Protein AF-A0A452SIP2-F1 (afdb_monomer)

Nearest PDB structures (foldseek):
  4v3j-assembly1_A  TM=9.235E-01  e=2.684E-12  Ornithorhynchus anatinus
  3h2v-assembly1_A  TM=3.460E-01  e=9.120E+00  Homo sapiens
  3h2v-assembly2_B  TM=2.780E-01  e=6.079E+00  Homo sapiens
  3h2v-assembly3_C  TM=2.842E-01  e=7.833E+00  Homo sapiens
  7xgg-assembly2_D  TM=2.488E-01  e=7.833E+00  synthetic construct

Solvent-accessible surface area (backbone atoms only — not comparable to full-atom values): 14826 Å² total; per-residue (Å²): 134,84,90,85,89,82,90,80,89,85,78,85,75,83,77,76,78,73,76,79,65,79,75,73,72,74,72,90,61,39,78,62,54,88,78,22,37,70,48,71,84,68,42,54,72,56,97,83,16,35,47,41,44,61,46,30,49,52,49,38,47,12,52,44,42,29,50,53,59,57,47,33,77,61,37,60,92,75,39,97,49,67,93,66,42,82,64,52,61,50,44,47,51,52,30,51,35,53,79,68,48,44,22,13,36,76,84,69,84,52,32,42,30,24,86,84,50,39,59,49,33,43,19,88,74,10,48,59,34,53,46,46,42,40,66,46,52,48,56,49,36,24,35,28,62,67,45,61,64,75,52,65,50,81,34,45,38,41,52,71,58,101,61,73,43,90,81,55,63,41,35,40,68,48,31,45,71,76,37,45,71,40,38,47,33,34,33,52,27,52,53,45,49,72,38,90,83,56,48,71,68,56,49,53,52,32,45,47,56,17,52,52,44,35,47,55,54,37,51,70,76,41,47,68,45,45,53,53,50,51,54,51,38,62,75,66,69,74,58,89,81,91,67,65,87,87,65,62,70,68,77,74,60,79,76,129

Foldseek 3Di:
DDDDDDDDDDDDDPPPPPPPPPPPPPDPFFPCLVVAAQAQVVADADPQAREAACQFLSSLLNLLNLLLVLLFVLCVVADVGSVPPPSSVLRVVSSVCLVVLLQAQLPPCAAACDPNHHVRGGDPLRLSSLLSLLVRCLLSLLCQVLCSSVDHQPRYFYDADPPPRVLDQTGNVSCCVPPVPLSVLSNVLVVLSNDPPRHPVNNVVSVVVSSVSSNVSSCVSCVVSVVVVVVSCCVVPVDDPPDDPVPPVVVPDPDD

Radius of gyration: 24.91 Å; Cα contacts (8 Å, |Δi|>4): 311; chains: 1; bounding box: 78×70×81 Å

InterPro domains:
  IPR008499 Leg1 [PF05612] (32-229)
  IPR008499 Leg1 [PTHR18820] (1-226)

Organism: Ursus americanus (NCBI:txid9643)

pLDDT: mean 84.27, std 21.65, range [25.44, 98.81]

Mean predicted aligned error: 10.16 Å

Sequence (256 aa):
MALLPPWTCVLVACFSASLAGTSDVPDPYPPLWKMSAGQFSDYRVENGKYIIDPWVYNERMGMYKILVNKTASYFENIVANNDQNILWGLPLQHGWQYRTGRLADPLQRKGCGYESGDPLCISVDSWWADMNYFLSALPFLAAVDSGVMGISSDQVMLLPPPKDQTKFCLNVSSCLSSFPETMSKWNTFYQHLQDPSSSFEDLLKYLWAAHVSSLDYASRIFEDSFILFITTIENYHLVPLTSTPQKFFPLLTFSA

Structure (mmCIF, N/CA/C/O backbone):
data_AF-A0A452SIP2-F1
#
_entry.id   AF-A0A452SIP2-F1
#
loop_
_atom_site.group_PDB
_atom_site.id
_atom_site.type_symbol
_atom_site.label_atom_id
_atom_site.label_alt_id
_atom_site.label_comp_id
_atom_site.label_asym_id
_atom_site.label_entity_id
_atom_site.label_seq_id
_atom_site.pdbx_PDB_ins_code
_atom_site.Cartn_x
_atom_site.Cartn_y
_atom_site.Cartn_z
_atom_site.occupancy
_atom_site.B_iso_or_equiv
_atom_site.auth_seq_id
_atom_site.auth_comp_id
_atom_site.auth_asym_id
_atom_site.auth_atom_id
_atom_site.pdbx_PDB_model_num
ATOM 1 N N . MET A 1 1 ? -58.786 46.698 -59.117 1.00 34.31 1 MET A N 1
A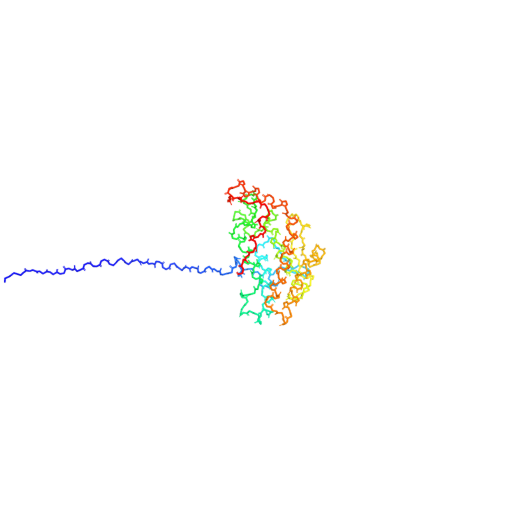TOM 2 C CA . MET A 1 1 ? -57.916 46.261 -60.231 1.00 34.31 1 MET A CA 1
ATOM 3 C C . MET A 1 1 ? -56.650 45.652 -59.648 1.00 34.31 1 MET A C 1
ATOM 5 O O . MET A 1 1 ? -56.114 46.270 -58.744 1.00 34.31 1 MET A O 1
ATOM 9 N N . ALA A 1 2 ? -56.229 44.503 -60.200 1.00 34.06 2 ALA A N 1
ATOM 10 C CA . ALA A 1 2 ? -54.906 43.846 -60.124 1.00 34.06 2 ALA A CA 1
ATOM 11 C C . ALA A 1 2 ? -54.411 43.365 -58.730 1.00 34.06 2 ALA A C 1
ATOM 13 O O . ALA A 1 2 ? -54.287 44.165 -57.815 1.00 34.06 2 ALA A O 1
ATOM 14 N N . LEU A 1 3 ? -54.315 42.043 -58.468 1.00 35.16 3 LEU A N 1
ATOM 15 C CA . LEU A 1 3 ? -53.225 41.082 -58.818 1.00 35.16 3 LEU A CA 1
ATOM 16 C C . LEU A 1 3 ? -51.924 41.413 -58.038 1.00 35.16 3 LEU A C 1
ATOM 18 O O . LEU A 1 3 ? -51.430 42.521 -58.178 1.00 35.16 3 LEU A O 1
ATOM 22 N N . LEU A 1 4 ? -51.341 40.569 -57.166 1.00 39.38 4 LEU A N 1
ATOM 23 C CA . LEU A 1 4 ? -50.693 39.254 -57.392 1.00 39.38 4 LEU A CA 1
ATOM 24 C C . LEU A 1 4 ? -50.338 38.531 -56.043 1.00 39.38 4 LEU A C 1
ATOM 26 O O . LEU A 1 4 ? -50.499 39.146 -54.991 1.00 39.38 4 LEU A O 1
ATOM 30 N N . PRO A 1 5 ? -49.877 37.250 -56.058 1.00 46.53 5 PRO A N 1
ATOM 31 C CA . PRO A 1 5 ? -49.961 36.260 -54.967 1.00 46.53 5 PRO A CA 1
ATOM 32 C C . PRO A 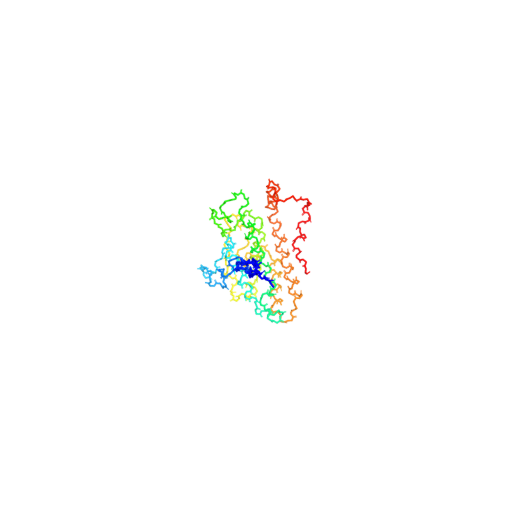1 5 ? -48.566 35.864 -54.368 1.00 46.53 5 PRO A C 1
ATOM 34 O O . PRO A 1 5 ? -47.774 36.768 -54.131 1.00 46.53 5 PRO A O 1
ATOM 37 N N . PRO A 1 6 ? -48.228 34.588 -54.056 1.00 48.69 6 PRO A N 1
ATOM 38 C CA . PRO A 1 6 ? -48.229 33.993 -52.709 1.00 48.69 6 PRO A CA 1
ATOM 39 C C . PRO A 1 6 ? -46.866 33.382 -52.270 1.00 48.69 6 PRO A C 1
ATOM 41 O O . PRO A 1 6 ? -46.047 33.063 -53.118 1.00 48.69 6 PRO A O 1
ATOM 44 N N . TRP A 1 7 ? -46.706 33.085 -50.965 1.00 42.06 7 TRP A N 1
ATOM 45 C CA . TRP A 1 7 ? -45.741 32.115 -50.372 1.00 42.06 7 TRP A CA 1
ATOM 46 C C . TRP A 1 7 ? -44.237 32.486 -50.544 1.00 42.06 7 TRP A C 1
ATOM 48 O O . TRP A 1 7 ? -43.825 33.010 -51.561 1.00 42.06 7 TRP A O 1
ATOM 58 N N . THR A 1 8 ? -43.292 32.347 -49.612 1.00 39.56 8 THR A N 1
ATOM 59 C CA . THR A 1 8 ? -43.005 31.420 -48.506 1.00 39.56 8 THR A CA 1
ATOM 60 C C . THR A 1 8 ? -42.031 32.114 -47.534 1.00 39.56 8 THR A C 1
ATOM 62 O O . THR A 1 8 ? -41.052 32.711 -47.983 1.00 39.56 8 THR A O 1
ATOM 65 N N . CYS A 1 9 ? -42.220 31.979 -46.218 1.00 43.94 9 CYS A N 1
ATOM 66 C CA . CYS A 1 9 ? -41.178 32.295 -45.234 1.00 43.94 9 CYS A CA 1
ATOM 67 C C . CYS A 1 9 ? -40.139 31.164 -45.210 1.00 43.94 9 CYS A C 1
ATOM 69 O O . CYS A 1 9 ? -40.478 30.030 -44.883 1.00 43.94 9 CYS A O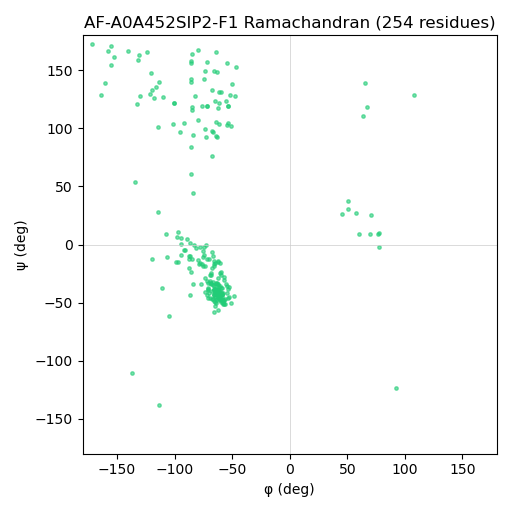 1
ATOM 71 N N . VAL A 1 10 ? -38.879 31.465 -45.524 1.00 42.75 10 VAL A N 1
ATOM 72 C CA . VAL A 1 10 ? -37.755 30.544 -45.305 1.00 42.75 10 VAL A CA 1
ATOM 73 C C . VAL A 1 10 ? -37.170 30.840 -43.923 1.00 42.75 10 VAL A C 1
ATOM 75 O O . VAL A 1 10 ? -36.475 31.836 -43.746 1.00 42.75 10 VAL A O 1
ATOM 78 N N . LEU A 1 11 ? -37.452 29.986 -42.936 1.00 46.75 11 LEU A N 1
ATOM 79 C CA . LEU A 1 11 ? -36.673 29.908 -41.698 1.00 46.75 11 LEU A CA 1
ATOM 80 C C . LEU A 1 11 ? -35.744 28.700 -41.815 1.00 46.75 11 LEU A C 1
ATOM 82 O O . LEU A 1 11 ? -36.176 27.555 -41.708 1.00 46.75 11 LEU A O 1
ATOM 86 N N . VAL A 1 12 ? -34.463 28.964 -42.069 1.00 45.00 12 VAL A N 1
ATOM 87 C CA . VAL A 1 12 ? -33.407 27.954 -41.979 1.00 45.00 12 VAL A CA 1
ATOM 88 C C . VAL A 1 12 ? -33.154 27.692 -40.496 1.00 45.00 12 VAL A C 1
ATOM 90 O O . VAL A 1 12 ? -32.476 28.465 -39.824 1.00 45.00 12 VAL A O 1
ATOM 93 N N . ALA A 1 13 ? -33.731 26.614 -39.973 1.00 40.91 13 ALA A N 1
ATOM 94 C CA . ALA A 1 13 ? -33.336 26.057 -38.689 1.00 40.91 13 ALA A CA 1
ATOM 95 C C . ALA A 1 13 ? -32.059 25.232 -38.899 1.00 40.91 13 ALA A C 1
ATOM 97 O O . ALA A 1 13 ? -32.098 24.145 -39.475 1.00 40.91 13 ALA A O 1
ATOM 98 N N . CYS A 1 14 ? -30.917 25.748 -38.442 1.00 42.22 14 CYS A N 1
ATOM 99 C CA . CYS A 1 14 ? -29.724 24.931 -38.253 1.00 42.22 14 CYS A CA 1
ATOM 100 C C . CYS A 1 14 ? -30.000 23.941 -37.116 1.00 42.22 14 CYS A C 1
ATOM 102 O O . CYS A 1 14 ? -29.869 24.277 -35.941 1.00 42.22 14 CYS A O 1
ATOM 104 N N . PHE A 1 15 ? -30.393 22.716 -37.461 1.00 39.88 15 PHE A N 1
ATOM 105 C CA . PHE A 1 15 ? -30.334 21.598 -36.531 1.00 39.88 15 PHE A CA 1
ATOM 106 C C . PHE A 1 15 ? -28.869 21.201 -36.361 1.00 39.88 15 PHE A C 1
ATOM 108 O O . PHE A 1 15 ? -28.331 20.397 -37.120 1.00 39.88 15 PHE A O 1
ATOM 115 N N . SER A 1 16 ? -28.213 21.773 -35.356 1.00 55.72 16 SER A N 1
ATOM 116 C CA . SER A 1 16 ? -27.010 21.169 -34.800 1.00 55.72 16 SER A CA 1
ATOM 117 C C . SER A 1 16 ? -27.444 19.879 -34.113 1.00 55.72 16 SER A C 1
ATOM 119 O O . SER A 1 16 ? -27.941 19.905 -32.989 1.00 55.72 16 SER A O 1
ATOM 121 N N . ALA A 1 17 ? -27.302 18.747 -34.799 1.00 46.06 17 ALA A N 1
ATOM 122 C CA . ALA A 1 17 ? -27.312 17.453 -34.141 1.00 46.06 17 ALA A CA 1
ATOM 123 C C . ALA A 1 17 ? -26.086 17.420 -33.222 1.00 46.06 17 ALA A C 1
ATOM 125 O O . ALA A 1 17 ? -24.975 17.122 -33.657 1.00 46.06 17 ALA A O 1
ATOM 126 N N . SER A 1 18 ? -26.266 17.793 -31.955 1.00 51.06 18 SER A N 1
ATOM 127 C CA . SER A 1 18 ? -25.310 17.437 -30.917 1.00 51.06 18 SER A CA 1
ATOM 128 C C . SER A 1 18 ? -25.296 15.919 -30.871 1.00 51.06 18 SER A C 1
ATOM 130 O O . SER A 1 18 ? -26.240 15.296 -30.383 1.00 51.06 18 SER A O 1
ATOM 132 N N . LEU A 1 19 ? -24.244 15.334 -31.445 1.00 46.75 19 LEU A N 1
ATOM 133 C CA . LEU A 1 19 ? -23.869 13.958 -31.192 1.00 46.75 19 LEU A CA 1
ATOM 134 C C . LEU A 1 19 ? -23.738 13.869 -29.671 1.00 46.75 19 LEU A C 1
ATOM 136 O O . LEU A 1 19 ? -22.790 14.404 -29.096 1.00 46.75 19 LEU A O 1
ATOM 140 N N . ALA A 1 20 ? -24.737 13.287 -29.013 1.00 47.97 20 ALA A N 1
ATOM 141 C CA . ALA A 1 20 ? -24.621 12.875 -27.630 1.00 47.97 20 ALA A CA 1
ATOM 142 C C . ALA A 1 20 ? -23.616 11.721 -27.622 1.00 47.97 20 ALA A C 1
ATOM 144 O O . ALA A 1 20 ? -23.983 10.551 -27.586 1.00 47.97 20 ALA A O 1
ATOM 145 N N . GLY A 1 21 ? -22.330 12.058 -27.749 1.00 46.47 21 GLY A N 1
ATOM 146 C CA . GLY A 1 21 ? -21.289 11.208 -27.218 1.00 46.47 21 GLY A CA 1
ATOM 147 C C . GLY A 1 21 ? -21.644 11.038 -25.756 1.00 46.47 21 GLY A C 1
ATOM 148 O O . GLY A 1 21 ? -21.860 12.030 -25.056 1.00 46.47 21 GLY A O 1
ATOM 149 N N . THR A 1 22 ? -21.803 9.794 -25.324 1.00 42.81 22 THR A N 1
ATOM 150 C CA . THR A 1 22 ? -21.785 9.464 -23.910 1.00 42.81 22 THR A CA 1
ATOM 151 C C . THR A 1 22 ? -20.511 10.091 -23.368 1.00 42.81 22 THR A C 1
ATOM 153 O O . THR A 1 22 ? -19.408 9.632 -23.649 1.00 42.81 22 THR A O 1
ATOM 156 N N . SER A 1 23 ? -20.639 11.232 -22.697 1.00 46.59 23 SER A N 1
ATOM 157 C CA . SER A 1 23 ? -19.579 11.742 -21.853 1.00 46.59 23 SER A CA 1
ATOM 158 C C . SER A 1 23 ? -19.436 10.682 -20.777 1.00 46.59 23 SER A C 1
ATOM 160 O O . SER A 1 23 ? -20.229 10.667 -19.835 1.00 46.59 23 SER A O 1
ATOM 162 N N . ASP A 1 24 ? -18.536 9.725 -21.009 1.00 58.31 24 ASP A N 1
ATOM 163 C CA . ASP A 1 24 ? -18.182 8.700 -20.045 1.00 58.31 24 ASP A CA 1
ATOM 164 C C . ASP A 1 24 ? -17.787 9.457 -18.787 1.00 58.31 24 ASP A C 1
ATOM 166 O O . ASP A 1 24 ? -16.754 10.128 -18.742 1.00 58.31 24 ASP A O 1
ATOM 170 N N . VAL A 1 25 ? -18.678 9.444 -17.796 1.00 55.97 25 VAL A N 1
ATOM 171 C CA . VAL A 1 25 ? -18.361 9.956 -16.472 1.00 55.97 25 VAL A CA 1
ATOM 172 C C . VAL A 1 25 ? -17.096 9.205 -16.065 1.00 55.97 25 VAL A C 1
ATOM 174 O O . VAL A 1 25 ? -17.132 7.969 -16.066 1.00 55.97 25 VAL A O 1
ATOM 177 N N . PRO A 1 26 ? -15.975 9.903 -15.806 1.00 67.44 26 PRO A N 1
ATOM 178 C CA . PRO A 1 26 ? -14.728 9.239 -15.471 1.00 67.44 26 PRO A CA 1
ATOM 179 C C . PRO A 1 26 ? -14.987 8.263 -14.328 1.00 67.44 26 PRO A C 1
ATOM 181 O O . PRO A 1 26 ? -15.595 8.652 -13.330 1.00 67.44 26 PRO A O 1
ATOM 184 N N . ASP A 1 27 ? -14.572 7.003 -14.493 1.00 78.25 27 ASP A N 1
ATOM 185 C CA . ASP A 1 27 ? -14.687 6.009 -13.427 1.00 78.25 27 ASP A CA 1
ATOM 186 C C . ASP A 1 27 ? -14.007 6.602 -12.174 1.00 78.25 27 ASP A C 1
ATOM 188 O O . ASP A 1 27 ? -12.825 6.962 -12.254 1.00 78.25 27 ASP A O 1
ATOM 192 N N . PRO A 1 28 ? -14.731 6.792 -11.050 1.00 85.00 28 PRO A N 1
ATOM 193 C CA . PRO A 1 28 ? -14.168 7.431 -9.862 1.00 85.00 28 PRO A CA 1
ATOM 194 C C . PRO A 1 28 ? -13.053 6.586 -9.237 1.00 85.00 28 PRO A C 1
ATOM 196 O O . PRO A 1 28 ? -12.285 7.083 -8.410 1.00 85.00 28 PRO A O 1
ATOM 199 N N . TYR A 1 29 ? -12.942 5.317 -9.634 1.00 93.62 29 TYR A N 1
ATOM 200 C CA . TYR A 1 29 ? -11.950 4.401 -9.115 1.00 93.62 29 TYR A CA 1
ATOM 201 C C . TYR A 1 29 ? -10.604 4.489 -9.856 1.00 93.62 29 TYR A C 1
ATOM 203 O O . TYR A 1 29 ? -10.515 4.893 -11.022 1.00 93.62 29 TYR A O 1
ATOM 211 N N . PRO A 1 30 ? -9.509 4.084 -9.191 1.00 95.44 30 PRO A N 1
ATOM 212 C CA . PRO A 1 30 ? -8.218 3.923 -9.841 1.00 95.44 30 PRO A CA 1
ATOM 213 C C . PRO A 1 30 ? -8.278 2.986 -11.063 1.00 95.44 30 PRO A C 1
ATOM 215 O O . PRO A 1 30 ? -9.133 2.096 -11.127 1.00 95.44 30 PRO A O 1
ATOM 218 N N . PRO A 1 31 ? -7.340 3.124 -12.018 1.00 95.75 31 PRO A N 1
ATOM 219 C CA . PRO A 1 31 ? -7.223 2.204 -13.144 1.00 95.75 31 PRO A CA 1
ATOM 220 C C . PRO A 1 31 ? -7.204 0.744 -12.686 1.00 95.75 31 PRO A C 1
ATOM 222 O O . PRO A 1 31 ? -6.565 0.395 -11.698 1.00 95.75 31 PRO A O 1
ATOM 225 N N . LEU A 1 32 ? -7.918 -0.110 -13.419 1.00 96.00 32 LEU A N 1
ATOM 226 C CA . LEU A 1 32 ? -8.009 -1.554 -13.173 1.00 96.00 32 LEU A CA 1
ATOM 227 C C . LEU A 1 32 ? -8.579 -1.958 -11.797 1.00 96.00 32 LEU A C 1
ATOM 229 O O . LEU A 1 32 ? -8.618 -3.151 -11.506 1.00 96.00 32 LEU A O 1
ATOM 233 N N . TRP A 1 33 ? -9.116 -1.030 -10.993 1.00 96.88 33 TRP A N 1
ATOM 234 C CA . TRP A 1 33 ? -9.667 -1.314 -9.658 1.00 96.88 33 TRP A CA 1
ATOM 235 C C . TRP A 1 33 ? -10.635 -2.503 -9.629 1.00 96.88 33 TRP A C 1
ATOM 237 O O . TRP A 1 33 ? -10.557 -3.374 -8.761 1.00 96.88 33 TRP A O 1
ATOM 247 N N . LYS A 1 34 ? -11.549 -2.574 -10.603 1.00 94.88 34 LYS A N 1
ATOM 248 C CA . LYS A 1 34 ? -12.532 -3.664 -10.715 1.00 94.88 34 LYS A CA 1
ATOM 249 C C . LYS A 1 34 ? -11.875 -5.025 -10.972 1.00 94.88 34 LYS A C 1
ATOM 251 O O . LYS A 1 34 ? -12.371 -6.017 -10.453 1.00 94.88 34 LYS A O 1
ATOM 256 N N . MET A 1 35 ? -10.767 -5.054 -11.713 1.00 94.81 35 MET A N 1
ATOM 257 C CA . MET A 1 35 ? -10.036 -6.272 -12.086 1.00 94.81 35 MET A CA 1
ATOM 258 C C . MET A 1 35 ? -8.988 -6.699 -11.051 1.00 94.81 35 MET A C 1
ATOM 260 O O . MET A 1 35 ? -8.593 -7.859 -11.038 1.00 94.81 35 MET A O 1
ATOM 264 N N . SER A 1 36 ? -8.537 -5.790 -10.184 1.00 97.31 36 SER A N 1
ATOM 265 C CA . SER A 1 36 ? -7.631 -6.117 -9.080 1.00 97.31 36 SER A CA 1
ATOM 266 C C . SER A 1 36 ? -8.285 -7.027 -8.039 1.00 97.31 36 SER A C 1
ATOM 268 O O . SER A 1 36 ? -9.492 -6.921 -7.784 1.00 97.31 36 SER A O 1
ATOM 270 N N . ALA A 1 37 ? -7.460 -7.865 -7.400 1.00 97.50 37 ALA A N 1
ATOM 271 C CA . ALA A 1 37 ? -7.854 -8.768 -6.319 1.00 97.50 37 ALA A CA 1
ATOM 272 C C . ALA A 1 37 ? -8.698 -8.041 -5.259 1.00 97.50 37 ALA A C 1
ATOM 274 O O . ALA A 1 37 ? -8.325 -6.974 -4.770 1.00 97.50 37 ALA A O 1
ATOM 275 N N . GLY A 1 38 ? -9.865 -8.597 -4.937 1.00 96.56 38 GLY A N 1
ATOM 276 C CA . GLY A 1 38 ? -10.786 -8.062 -3.931 1.00 96.56 38 GLY A CA 1
ATOM 277 C C . GLY A 1 38 ? -10.678 -8.758 -2.576 1.00 96.56 38 GLY A C 1
ATOM 278 O O . GLY A 1 38 ? -11.182 -8.234 -1.582 1.00 96.56 38 GLY A O 1
ATOM 279 N 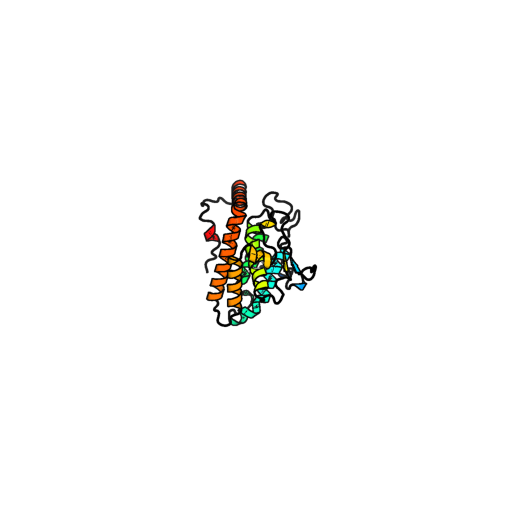N . GLN A 1 39 ? -10.024 -9.919 -2.535 1.00 97.00 39 GLN A N 1
ATOM 280 C CA . GLN A 1 39 ? -9.860 -10.782 -1.365 1.00 97.00 39 GLN A CA 1
ATOM 281 C C . GLN A 1 39 ? -8.566 -11.605 -1.481 1.00 97.00 39 GLN A C 1
ATOM 283 O O . GLN A 1 39 ? -8.021 -11.778 -2.567 1.00 97.00 39 GLN A O 1
ATOM 288 N N . PHE A 1 40 ? -8.076 -12.146 -0.362 1.00 97.50 40 PHE A N 1
ATOM 289 C CA . PHE A 1 40 ? -6.808 -12.887 -0.329 1.00 97.50 40 PHE A CA 1
ATOM 290 C C . PHE A 1 40 ? -6.785 -14.118 -1.241 1.00 97.50 40 PHE A C 1
ATOM 292 O O . PHE A 1 40 ? -5.768 -14.385 -1.871 1.00 97.50 40 PHE A O 1
ATOM 299 N N . SER A 1 41 ? -7.905 -14.837 -1.354 1.00 96.31 41 SER A N 1
ATOM 300 C CA . SER A 1 41 ? -8.031 -16.028 -2.202 1.00 96.31 41 SER A CA 1
ATOM 301 C C . SER A 1 41 ? -7.934 -15.748 -3.702 1.00 96.31 41 SER A C 1
ATOM 303 O O . SER A 1 41 ? -7.843 -16.697 -4.475 1.00 96.31 41 SER A O 1
ATOM 305 N N . ASP A 1 42 ? -7.955 -14.478 -4.115 1.00 97.56 42 ASP A N 1
ATOM 306 C CA . ASP A 1 42 ? -7.718 -14.100 -5.509 1.00 97.56 42 ASP A CA 1
ATOM 307 C C . ASP A 1 42 ? -6.215 -14.118 -5.854 1.00 97.56 42 ASP A C 1
ATOM 309 O O . ASP A 1 42 ? -5.858 -14.144 -7.031 1.00 97.56 42 ASP A O 1
ATOM 313 N N . TYR A 1 43 ? -5.327 -14.120 -4.850 1.00 98.19 43 TYR A N 1
ATOM 314 C CA . TYR A 1 43 ? -3.890 -14.306 -5.046 1.00 98.19 43 TYR A CA 1
ATOM 315 C C . TYR A 1 43 ? -3.509 -15.780 -5.091 1.00 98.19 43 TYR A C 1
ATOM 317 O O . TYR A 1 43 ? -4.174 -16.653 -4.527 1.00 98.19 43 TYR A O 1
ATOM 325 N N . ARG A 1 44 ? -2.357 -16.054 -5.707 1.00 97.69 44 ARG A N 1
ATOM 326 C CA . ARG A 1 44 ? -1.748 -17.383 -5.652 1.00 97.69 44 ARG A CA 1
ATOM 327 C C . ARG A 1 44 ? -1.365 -17.743 -4.214 1.00 97.69 44 ARG A C 1
ATOM 329 O O . ARG A 1 44 ? -0.973 -16.887 -3.417 1.00 97.69 44 ARG A O 1
ATOM 336 N N . VAL A 1 45 ? -1.423 -19.037 -3.915 1.00 97.69 45 VAL A N 1
ATOM 337 C CA . VAL A 1 45 ? -1.045 -19.587 -2.613 1.00 97.69 45 VAL A CA 1
ATOM 338 C C . VAL A 1 45 ? 0.125 -20.545 -2.784 1.00 97.69 45 VAL A C 1
ATOM 340 O O . VAL A 1 45 ? 0.035 -21.505 -3.546 1.00 97.69 45 VAL A O 1
ATOM 343 N N . GLU A 1 46 ? 1.204 -20.318 -2.040 1.00 97.44 46 GLU A N 1
ATOM 344 C CA . GLU A 1 46 ? 2.380 -21.191 -2.003 1.00 97.44 46 GLU A CA 1
ATOM 345 C C . GLU A 1 46 ? 2.729 -21.499 -0.543 1.00 97.44 46 GLU A C 1
ATOM 347 O O . GLU A 1 46 ? 2.835 -20.596 0.286 1.00 97.44 46 GLU A O 1
ATOM 352 N N . ASN A 1 47 ? 2.880 -22.784 -0.199 1.00 95.12 47 ASN A N 1
ATOM 353 C CA . ASN A 1 47 ? 3.185 -23.237 1.168 1.00 95.12 47 ASN A CA 1
ATOM 354 C C . ASN A 1 47 ? 2.249 -22.645 2.247 1.00 95.12 47 ASN A C 1
ATOM 356 O O . ASN A 1 47 ? 2.687 -22.309 3.345 1.00 95.12 47 ASN A O 1
ATOM 360 N N . GLY A 1 48 ? 0.961 -22.489 1.920 1.00 95.12 48 GLY A N 1
ATOM 361 C CA . GLY A 1 48 ? -0.047 -21.931 2.829 1.00 95.12 48 GLY A CA 1
ATOM 362 C C . GLY A 1 48 ? -0.010 -20.406 2.990 1.00 95.12 48 GLY A C 1
ATOM 363 O O . GLY A 1 48 ? -0.712 -19.884 3.855 1.00 95.12 48 GLY A O 1
ATOM 364 N N . LYS A 1 49 ? 0.777 -19.694 2.173 1.00 97.94 49 LYS A N 1
ATOM 365 C CA . LYS A 1 49 ? 0.882 -18.230 2.178 1.00 97.94 49 LYS A CA 1
ATOM 366 C C . LYS A 1 49 ? 0.326 -17.634 0.894 1.00 97.94 49 LYS A C 1
ATOM 368 O O . LYS A 1 49 ? 0.595 -18.154 -0.186 1.00 97.94 49 LYS A O 1
ATOM 373 N N . TYR A 1 50 ? -0.387 -16.522 1.009 1.00 98.44 50 TYR A N 1
ATOM 374 C CA . TYR A 1 50 ? -0.755 -15.675 -0.119 1.00 98.44 50 TYR A CA 1
ATOM 375 C C . TYR A 1 50 ? 0.495 -14.949 -0.614 1.00 98.44 50 TYR A C 1
ATOM 377 O O . TYR A 1 50 ? 1.128 -14.206 0.145 1.00 98.44 50 TYR A O 1
ATOM 385 N N . ILE A 1 51 ? 0.861 -15.194 -1.871 1.00 98.56 51 ILE A N 1
ATOM 386 C CA . ILE A 1 51 ? 2.022 -14.568 -2.500 1.00 98.56 51 ILE A CA 1
ATOM 387 C C . ILE A 1 51 ? 1.535 -13.421 -3.370 1.00 98.56 51 ILE A C 1
ATOM 389 O O . ILE A 1 51 ? 0.745 -13.635 -4.289 1.00 98.56 51 ILE A O 1
ATOM 393 N N . ILE A 1 52 ? 2.031 -12.223 -3.084 1.00 98.62 52 ILE A N 1
ATOM 394 C CA . ILE A 1 52 ? 1.662 -10.995 -3.788 1.00 98.62 52 ILE A CA 1
ATOM 395 C C . ILE A 1 52 ? 2.934 -10.404 -4.382 1.00 98.62 52 ILE A C 1
ATOM 397 O O . ILE A 1 52 ? 3.927 -10.246 -3.673 1.00 98.62 52 ILE A O 1
ATOM 401 N N . ASP A 1 53 ? 2.927 -10.069 -5.662 1.00 98.44 53 ASP A N 1
ATOM 402 C CA . ASP A 1 53 ? 3.998 -9.324 -6.305 1.00 98.44 53 ASP A CA 1
ATOM 403 C C . ASP A 1 53 ? 3.660 -7.826 -6.338 1.00 98.44 53 ASP A C 1
ATOM 405 O O . ASP A 1 53 ? 2.954 -7.355 -7.233 1.00 98.44 53 ASP A O 1
ATOM 409 N N . PRO A 1 54 ? 4.159 -7.025 -5.378 1.00 98.31 54 PRO A N 1
ATOM 410 C CA . PRO A 1 54 ? 3.896 -5.595 -5.375 1.00 98.31 54 PRO A CA 1
ATOM 411 C C . PRO A 1 54 ? 4.581 -4.882 -6.547 1.00 98.31 54 PRO A C 1
ATOM 413 O O . PRO A 1 54 ? 4.357 -3.690 -6.720 1.00 98.31 54 PRO A O 1
ATOM 416 N N . TRP A 1 55 ? 5.421 -5.534 -7.347 1.00 98.12 55 TRP A N 1
ATOM 417 C CA . TRP A 1 55 ? 6.019 -4.944 -8.549 1.00 98.12 55 TRP A CA 1
ATOM 418 C C . TRP A 1 55 ? 5.159 -5.155 -9.796 1.00 98.12 55 TRP A C 1
ATOM 420 O O . TRP A 1 55 ? 5.530 -4.710 -10.879 1.00 98.12 55 TRP A O 1
ATOM 430 N N . VAL A 1 56 ? 3.967 -5.731 -9.629 1.00 98.12 56 VAL A N 1
ATOM 431 C CA . VAL A 1 56 ? 2.907 -5.755 -10.634 1.00 98.12 56 VAL A CA 1
ATOM 432 C C . VAL A 1 56 ? 1.766 -4.845 -10.176 1.00 98.12 56 VAL A C 1
ATOM 434 O O . VAL A 1 56 ? 1.244 -4.960 -9.065 1.00 98.12 56 VAL A O 1
ATOM 437 N N . TYR A 1 57 ? 1.364 -3.909 -11.036 1.00 98.44 57 TYR A N 1
ATOM 438 C CA . TYR A 1 57 ? 0.404 -2.855 -10.706 1.00 98.44 57 TYR A CA 1
ATOM 439 C C . TYR A 1 57 ? -0.937 -3.376 -10.183 1.00 98.44 57 TYR A C 1
ATOM 441 O O . TYR A 1 57 ? -1.442 -2.887 -9.173 1.00 98.44 57 TYR A O 1
ATOM 449 N N . ASN A 1 58 ? -1.526 -4.373 -10.843 1.00 96.94 58 ASN A N 1
ATOM 450 C CA . ASN A 1 58 ? -2.834 -4.895 -10.445 1.00 96.94 58 ASN A CA 1
ATOM 451 C C . ASN A 1 58 ? -2.785 -5.640 -9.099 1.00 96.94 58 ASN A C 1
ATOM 453 O O . ASN A 1 58 ? -3.758 -5.556 -8.347 1.00 96.94 58 ASN A O 1
ATOM 457 N N . GLU A 1 59 ? -1.676 -6.319 -8.793 1.00 98.56 59 GLU A N 1
ATOM 458 C CA . GLU A 1 59 ? -1.438 -7.003 -7.522 1.00 98.56 59 GLU A CA 1
ATOM 459 C C . GLU A 1 59 ? -1.209 -5.993 -6.393 1.00 98.56 59 GLU A C 1
ATOM 461 O O . GLU A 1 59 ? -1.882 -6.068 -5.364 1.00 98.56 59 GLU A O 1
ATOM 466 N N . ARG A 1 60 ? -0.380 -4.958 -6.604 1.00 98.56 60 ARG A N 1
ATOM 467 C CA . ARG A 1 60 ? -0.242 -3.860 -5.627 1.00 98.56 60 ARG A CA 1
ATOM 468 C C . ARG A 1 60 ? -1.575 -3.139 -5.399 1.00 98.56 60 ARG A C 1
ATOM 470 O O . ARG A 1 60 ? -1.953 -2.877 -4.260 1.00 98.56 60 ARG A O 1
ATOM 477 N N . MET A 1 61 ? -2.336 -2.871 -6.460 1.00 98.62 61 MET A N 1
ATOM 478 C CA . MET A 1 61 ? -3.675 -2.285 -6.352 1.00 98.62 61 MET A CA 1
ATOM 479 C C . MET A 1 61 ? -4.644 -3.181 -5.565 1.00 98.62 61 MET A C 1
ATOM 481 O O . MET A 1 61 ? -5.451 -2.684 -4.777 1.00 98.62 61 MET A O 1
ATOM 485 N N . GLY A 1 62 ? -4.542 -4.502 -5.722 1.00 98.62 62 GLY A N 1
ATOM 486 C CA . GLY A 1 62 ? -5.330 -5.463 -4.955 1.00 98.62 62 GLY A CA 1
ATOM 487 C C . GLY A 1 62 ? -5.050 -5.400 -3.451 1.00 98.62 62 GLY A C 1
ATOM 488 O O . GLY A 1 62 ? -5.977 -5.536 -2.653 1.00 98.62 62 GLY A O 1
ATOM 489 N N . MET A 1 63 ? -3.806 -5.123 -3.035 1.00 98.75 63 MET A N 1
ATOM 490 C CA . MET A 1 63 ? -3.472 -4.915 -1.617 1.00 98.75 63 MET A CA 1
ATOM 491 C C . MET A 1 63 ? -4.296 -3.765 -1.028 1.00 98.75 63 MET A C 1
ATOM 493 O O . MET A 1 63 ? -4.927 -3.920 0.018 1.00 98.75 63 MET A O 1
ATOM 497 N N . TYR A 1 64 ? -4.349 -2.630 -1.731 1.00 98.69 64 TYR A N 1
ATOM 498 C CA . TYR A 1 64 ? -5.148 -1.480 -1.313 1.00 98.69 64 TYR A CA 1
ATOM 499 C C . TYR A 1 64 ? -6.645 -1.776 -1.307 1.00 98.69 64 TYR A C 1
ATOM 501 O O . TYR A 1 64 ? -7.345 -1.377 -0.379 1.00 98.69 64 TYR A O 1
ATOM 509 N N . LYS A 1 65 ? -7.139 -2.499 -2.316 1.00 98.56 65 LYS A N 1
ATOM 510 C CA . LYS A 1 65 ? -8.550 -2.881 -2.409 1.00 98.56 65 LYS A CA 1
ATOM 511 C C . LYS A 1 65 ? -8.991 -3.760 -1.254 1.00 98.56 65 LYS A C 1
ATOM 513 O O . LYS A 1 65 ? -10.013 -3.484 -0.629 1.00 98.56 65 LYS A O 1
ATOM 518 N N . ILE A 1 66 ? -8.196 -4.771 -0.922 1.00 98.56 66 ILE A N 1
ATOM 519 C CA . ILE A 1 66 ? -8.445 -5.623 0.241 1.00 98.56 66 ILE A CA 1
ATOM 520 C C . ILE A 1 66 ? -8.400 -4.795 1.522 1.00 98.56 66 ILE A C 1
ATOM 522 O O . ILE A 1 66 ? -9.303 -4.928 2.340 1.00 98.56 66 ILE A O 1
ATOM 526 N N . LEU A 1 67 ? -7.409 -3.912 1.680 1.00 98.50 67 LEU A N 1
ATOM 527 C CA . LEU A 1 67 ? -7.287 -3.046 2.854 1.00 98.50 67 LEU A CA 1
ATOM 528 C C . LEU A 1 67 ? -8.522 -2.156 3.052 1.00 98.50 67 LEU A C 1
ATOM 530 O O . LEU A 1 67 ? -9.115 -2.162 4.130 1.00 98.50 67 LEU A O 1
ATOM 534 N N . VAL A 1 68 ? -8.947 -1.436 2.015 1.00 98.25 68 VAL A N 1
ATOM 535 C CA . VAL A 1 68 ? -10.134 -0.565 2.052 1.00 98.25 68 VAL A CA 1
ATOM 536 C C . VAL A 1 68 ? -11.410 -1.368 2.325 1.00 98.25 68 VAL A C 1
ATOM 538 O O . VAL A 1 68 ? -12.263 -0.932 3.093 1.00 98.25 68 VAL A O 1
ATOM 541 N N . ASN A 1 69 ? -11.546 -2.564 1.749 1.00 97.25 69 ASN A N 1
ATOM 542 C CA . ASN A 1 69 ? -12.724 -3.406 1.969 1.00 97.25 69 ASN A CA 1
ATOM 543 C C . ASN A 1 69 ? -12.755 -4.016 3.376 1.00 97.25 69 ASN A C 1
ATOM 545 O O . ASN A 1 69 ? -13.799 -4.026 4.021 1.00 97.25 69 ASN A O 1
ATOM 549 N N . LYS A 1 70 ? -11.618 -4.517 3.872 1.00 97.50 70 LYS A N 1
ATOM 550 C CA . LYS A 1 70 ? -11.502 -5.138 5.202 1.00 97.50 70 LYS A CA 1
ATOM 551 C C . LYS A 1 70 ? -11.650 -4.135 6.336 1.00 97.50 70 LYS A C 1
ATOM 553 O O . LYS A 1 70 ? -12.073 -4.510 7.422 1.00 97.50 70 LYS A O 1
ATOM 558 N N . THR A 1 71 ? -11.327 -2.871 6.079 1.00 97.06 71 THR A N 1
ATOM 559 C CA . THR A 1 71 ? -11.487 -1.798 7.063 1.00 97.06 71 THR A CA 1
ATOM 560 C C . THR A 1 71 ? -12.876 -1.157 7.048 1.00 97.06 71 THR A C 1
ATOM 562 O O . THR A 1 71 ? -13.213 -0.459 7.997 1.00 97.06 71 THR A O 1
ATOM 565 N N . ALA A 1 72 ? -13.702 -1.418 6.028 1.00 96.56 72 ALA A N 1
ATOM 566 C CA . ALA A 1 72 ? -14.986 -0.745 5.815 1.00 96.56 72 ALA A CA 1
ATOM 567 C C . ALA A 1 72 ? -15.918 -0.787 7.035 1.00 96.56 72 ALA A C 1
ATOM 569 O O . ALA A 1 72 ? -16.450 0.248 7.432 1.00 96.56 72 ALA A O 1
ATOM 570 N N . SER A 1 73 ? -16.060 -1.954 7.673 1.00 95.00 73 SER A N 1
ATOM 571 C CA . SER A 1 73 ? -16.953 -2.135 8.826 1.00 95.00 73 SER A CA 1
ATOM 572 C C . SER A 1 73 ? -16.563 -1.283 10.034 1.00 95.00 73 SER A C 1
ATOM 574 O O . SER A 1 73 ? -17.415 -0.895 10.824 1.00 95.00 73 SER A O 1
ATOM 576 N N . TYR A 1 74 ? -15.276 -0.962 10.183 1.00 94.50 74 TYR A N 1
ATOM 577 C CA . TYR A 1 74 ? -14.792 -0.115 11.275 1.00 94.50 74 TYR A CA 1
ATOM 578 C C . TYR A 1 74 ? -15.115 1.368 11.055 1.00 94.50 74 TYR A C 1
ATOM 580 O O . TYR A 1 74 ? -15.133 2.148 12.002 1.00 94.50 74 TYR A O 1
ATOM 588 N N . PHE A 1 75 ? -15.418 1.759 9.815 1.00 93.38 75 PHE A N 1
ATOM 589 C CA . PHE A 1 75 ? -15.785 3.125 9.455 1.00 93.38 75 PHE A CA 1
ATOM 590 C C . PHE A 1 75 ? -17.302 3.371 9.433 1.00 93.38 75 PHE A C 1
ATOM 592 O O . PHE A 1 75 ? -17.707 4.527 9.352 1.00 93.38 75 PHE A O 1
ATOM 599 N N . GLU A 1 76 ? -18.151 2.341 9.549 1.00 92.19 76 GLU A N 1
ATOM 600 C CA . GLU A 1 76 ? -19.619 2.456 9.402 1.00 92.19 76 GLU A CA 1
ATOM 601 C C . GLU A 1 76 ? -20.274 3.468 10.357 1.00 92.19 76 GLU A C 1
ATOM 603 O O . GLU A 1 76 ? -21.268 4.096 10.003 1.00 92.19 76 GLU A O 1
ATOM 608 N N . ASN A 1 77 ? -19.706 3.664 11.551 1.00 88.06 77 ASN A N 1
ATOM 609 C CA . ASN A 1 77 ? -20.211 4.633 12.534 1.00 88.06 77 ASN A CA 1
ATOM 610 C C . ASN A 1 77 ? -19.583 6.031 12.404 1.00 88.06 77 ASN A C 1
ATOM 612 O O . ASN A 1 77 ? -19.962 6.943 13.136 1.00 88.06 77 ASN A O 1
ATOM 616 N N . ILE A 1 78 ? -18.604 6.196 11.512 1.00 89.81 78 ILE A N 1
ATOM 617 C CA . ILE A 1 78 ? -17.786 7.409 11.379 1.00 89.81 78 ILE A CA 1
ATOM 618 C C . ILE A 1 78 ? -18.102 8.131 10.066 1.00 89.81 78 ILE A C 1
ATOM 620 O O . ILE A 1 78 ? -18.130 9.360 10.028 1.00 89.81 78 ILE A O 1
ATOM 624 N N . VAL A 1 79 ? -18.355 7.383 8.992 1.00 91.00 79 VAL A N 1
ATOM 625 C CA . VAL A 1 79 ? -18.596 7.923 7.649 1.00 91.00 79 VAL A CA 1
ATOM 626 C C . VAL A 1 79 ? -19.841 7.304 7.015 1.00 91.00 79 VAL A C 1
ATOM 628 O O . VAL A 1 79 ? -20.268 6.216 7.386 1.00 91.00 79 VAL A O 1
ATOM 631 N N . ALA A 1 80 ? -20.429 7.982 6.026 1.00 91.19 80 ALA A N 1
ATOM 632 C CA . ALA A 1 80 ? -21.716 7.560 5.459 1.00 91.19 80 ALA A CA 1
ATOM 633 C C . ALA A 1 80 ? -21.631 6.317 4.551 1.00 91.19 80 ALA A C 1
ATOM 635 O O . ALA A 1 80 ? -22.614 5.598 4.387 1.00 91.19 80 ALA A O 1
ATOM 636 N N . ASN A 1 81 ? -20.487 6.096 3.902 1.00 93.19 81 ASN A N 1
ATOM 637 C CA . ASN A 1 81 ? -20.227 4.940 3.049 1.00 93.19 81 ASN A CA 1
ATOM 638 C C . ASN A 1 81 ? -18.715 4.710 2.915 1.00 93.19 81 ASN A C 1
ATOM 640 O O . ASN A 1 81 ? -17.913 5.589 3.233 1.00 93.19 81 ASN A O 1
ATOM 644 N N . ASN A 1 82 ? -18.320 3.539 2.408 1.00 95.06 82 ASN A N 1
ATOM 645 C CA . ASN A 1 82 ? -16.905 3.192 2.321 1.00 95.06 82 ASN A CA 1
ATOM 646 C C . ASN A 1 82 ? -16.119 4.085 1.349 1.00 95.06 82 ASN A C 1
ATOM 648 O O . ASN A 1 82 ? -14.905 4.122 1.476 1.00 95.06 82 ASN A O 1
ATOM 652 N N . ASP A 1 83 ? -16.745 4.840 0.434 1.00 93.06 83 ASP A N 1
ATOM 653 C CA . ASP A 1 83 ? -16.027 5.795 -0.435 1.00 93.06 83 ASP A CA 1
ATOM 654 C C . ASP A 1 83 ? -15.396 6.952 0.370 1.00 93.06 83 ASP A C 1
ATOM 656 O O . ASP A 1 83 ? -14.493 7.631 -0.111 1.00 93.06 83 ASP A O 1
ATOM 660 N N . GLN A 1 84 ? -15.825 7.149 1.622 1.00 93.19 84 GLN A N 1
ATOM 661 C CA . GLN A 1 84 ? -15.255 8.114 2.571 1.00 93.19 84 GLN A CA 1
ATOM 662 C C . GLN A 1 84 ? -14.200 7.498 3.509 1.00 93.19 84 GLN A C 1
ATOM 664 O O . GLN A 1 84 ? -13.716 8.166 4.422 1.00 93.19 84 GLN A O 1
ATOM 669 N N . ASN A 1 85 ? -13.824 6.232 3.306 1.00 95.75 85 ASN A N 1
ATOM 670 C CA . ASN A 1 85 ? -12.745 5.595 4.057 1.00 95.75 85 ASN A CA 1
ATOM 671 C C . ASN A 1 85 ? -11.418 6.328 3.805 1.00 95.75 85 ASN A C 1
ATOM 673 O O . ASN A 1 85 ? -10.937 6.428 2.677 1.00 95.75 85 ASN A O 1
ATOM 677 N N . ILE A 1 86 ? -10.791 6.825 4.869 1.00 96.56 86 ILE A N 1
ATOM 678 C CA . ILE A 1 86 ? -9.574 7.650 4.785 1.00 96.56 86 ILE A CA 1
ATOM 679 C C . ILE A 1 86 ? -8.373 6.920 4.159 1.00 96.56 86 ILE A C 1
ATOM 681 O O . ILE A 1 86 ? -7.412 7.561 3.734 1.00 96.56 86 ILE A O 1
ATOM 685 N N . LEU A 1 87 ? -8.427 5.589 4.034 1.00 97.81 87 LEU A N 1
ATOM 686 C CA . LEU A 1 87 ? -7.400 4.795 3.357 1.00 97.81 87 LEU A CA 1
ATOM 687 C C . LEU A 1 87 ? -7.458 4.893 1.823 1.00 97.81 87 LEU A C 1
ATOM 689 O O . LEU A 1 87 ? -6.493 4.490 1.173 1.00 97.81 87 LEU A O 1
ATOM 693 N N . TRP A 1 88 ? -8.510 5.479 1.228 1.00 97.56 88 TRP A N 1
ATOM 694 C CA . TRP A 1 88 ? -8.619 5.691 -0.227 1.00 97.56 88 TRP A CA 1
ATOM 695 C C . TRP A 1 88 ? -7.504 6.549 -0.825 1.00 97.56 88 TRP A C 1
ATOM 697 O O . TRP A 1 88 ? -7.198 6.403 -2.011 1.00 97.56 88 TRP A O 1
ATOM 707 N N . GLY A 1 89 ? -6.851 7.398 -0.026 1.00 96.69 89 GLY A N 1
ATOM 708 C CA . GLY A 1 89 ? -5.705 8.181 -0.491 1.00 96.69 89 GLY A CA 1
ATOM 709 C C . GLY A 1 89 ? -4.600 7.307 -1.099 1.00 96.69 89 GLY A C 1
ATOM 710 O O . GLY A 1 89 ? -4.008 7.679 -2.112 1.00 96.69 89 GLY A O 1
ATOM 711 N N . LEU A 1 90 ? -4.382 6.105 -0.549 1.00 98.00 90 LEU A N 1
ATOM 712 C CA . LEU A 1 90 ? -3.343 5.176 -1.001 1.00 98.00 90 LEU A CA 1
ATOM 713 C C . LEU A 1 90 ? -3.595 4.640 -2.433 1.00 98.00 90 LEU A C 1
ATOM 715 O O . LEU A 1 90 ? -2.756 4.881 -3.310 1.00 98.00 90 LEU A O 1
ATOM 719 N N . PRO A 1 91 ? -4.731 3.970 -2.739 1.00 98.12 91 PRO A N 1
ATOM 720 C CA . PRO A 1 91 ? -5.011 3.488 -4.092 1.00 98.12 91 PRO A CA 1
ATOM 721 C C . PRO A 1 91 ? -5.227 4.617 -5.108 1.00 98.12 91 PRO A C 1
ATOM 723 O O . PRO A 1 91 ? -4.851 4.463 -6.273 1.00 98.12 91 PRO A O 1
ATOM 726 N N . LEU A 1 92 ? -5.784 5.766 -4.702 1.00 97.38 92 LEU A N 1
ATOM 727 C CA . LEU A 1 92 ? -5.950 6.919 -5.597 1.00 97.38 92 LEU A CA 1
ATOM 728 C C . LEU A 1 92 ? -4.597 7.481 -6.045 1.00 97.38 92 LEU A C 1
ATOM 730 O O . LEU A 1 92 ? -4.385 7.699 -7.244 1.00 97.38 92 LEU A O 1
ATOM 734 N N . GLN A 1 93 ? -3.656 7.646 -5.111 1.00 96.25 93 GLN A N 1
ATOM 735 C CA . GLN A 1 93 ? -2.290 8.056 -5.430 1.00 96.25 93 GLN A CA 1
ATOM 736 C C . GLN A 1 93 ? -1.603 7.030 -6.338 1.00 96.25 93 GLN A C 1
ATOM 738 O O . GLN A 1 93 ? -1.003 7.415 -7.344 1.00 96.25 93 GLN A O 1
ATOM 743 N N . HIS A 1 94 ? -1.731 5.733 -6.044 1.00 97.69 94 HIS A N 1
ATOM 744 C CA . HIS A 1 94 ? -1.142 4.677 -6.869 1.00 97.69 94 HIS A CA 1
ATOM 745 C C . HIS A 1 94 ? -1.695 4.682 -8.307 1.00 97.69 94 HIS A C 1
ATOM 747 O O . HIS A 1 94 ? -0.943 4.609 -9.282 1.00 97.69 94 HIS A O 1
ATOM 753 N N . GLY A 1 95 ? -3.009 4.866 -8.463 1.00 97.19 95 GLY A N 1
ATOM 754 C CA . GLY A 1 95 ? -3.651 5.013 -9.769 1.00 97.19 95 GLY A CA 1
ATOM 755 C C . GLY A 1 95 ? -3.194 6.243 -10.551 1.00 97.19 95 GLY A C 1
ATOM 756 O O . GLY A 1 95 ? -3.012 6.176 -11.768 1.00 97.19 95 GLY A O 1
ATOM 757 N N . TRP A 1 96 ? -2.966 7.367 -9.871 1.00 95.88 96 TRP A N 1
ATOM 758 C CA . TRP A 1 96 ? -2.378 8.553 -10.494 1.00 95.88 96 TRP A CA 1
ATOM 759 C C . TRP A 1 96 ? -0.929 8.317 -10.946 1.00 95.88 96 TRP A C 1
ATOM 761 O O . TRP A 1 96 ? -0.568 8.703 -12.062 1.00 95.88 96 TRP A O 1
ATOM 771 N N . GLN A 1 97 ? -0.107 7.644 -10.137 1.00 95.75 97 GLN A N 1
ATOM 772 C CA . GLN A 1 97 ? 1.275 7.311 -10.508 1.00 95.75 97 GLN A CA 1
ATOM 773 C C . GLN A 1 97 ? 1.320 6.416 -11.751 1.00 95.75 97 GLN A C 1
ATOM 775 O O . GLN A 1 97 ? 2.127 6.658 -12.648 1.00 95.75 97 GLN A O 1
ATOM 780 N N . TYR A 1 98 ? 0.409 5.445 -11.842 1.00 95.62 98 TYR A N 1
ATOM 781 C CA . TYR A 1 98 ? 0.264 4.579 -13.010 1.00 95.62 98 TYR A CA 1
ATOM 782 C C . TYR A 1 98 ? -0.105 5.357 -14.276 1.00 95.62 98 TYR A C 1
ATOM 784 O O . TYR A 1 98 ? 0.648 5.349 -15.246 1.00 95.62 98 TYR A O 1
ATOM 792 N N . ARG A 1 99 ? -1.207 6.125 -14.249 1.00 93.81 99 ARG A N 1
ATOM 793 C CA . ARG A 1 99 ? -1.682 6.889 -15.426 1.00 93.81 99 ARG A CA 1
ATOM 794 C C . ARG A 1 99 ? -0.673 7.897 -15.956 1.00 93.81 99 ARG A C 1
ATOM 796 O O . ARG A 1 99 ? -0.743 8.287 -17.114 1.00 93.81 99 ARG A O 1
ATOM 803 N N . THR A 1 100 ? 0.219 8.370 -15.097 1.00 91.31 100 THR A N 1
ATOM 804 C CA . THR A 1 100 ? 1.201 9.389 -15.461 1.00 91.31 100 THR A CA 1
ATOM 805 C C . THR A 1 100 ? 2.570 8.815 -15.821 1.00 91.31 100 THR A C 1
ATOM 807 O O . THR A 1 100 ? 3.510 9.584 -16.008 1.00 91.31 100 THR A O 1
ATOM 810 N N . GLY A 1 101 ? 2.702 7.485 -15.898 1.00 92.50 101 GLY A N 1
ATOM 811 C CA . GLY A 1 101 ? 3.959 6.808 -16.223 1.00 92.50 101 GLY A CA 1
ATOM 812 C C . GLY A 1 101 ? 5.022 6.909 -15.128 1.00 92.50 101 GLY A C 1
ATOM 813 O O . GLY A 1 101 ? 6.161 6.510 -15.339 1.00 92.50 101 GLY A O 1
ATOM 814 N N . ARG A 1 102 ? 4.675 7.416 -13.937 1.00 93.75 102 ARG A N 1
ATOM 815 C CA . ARG A 1 102 ? 5.624 7.578 -12.827 1.00 93.75 102 ARG A CA 1
ATOM 816 C C . ARG A 1 102 ? 6.101 6.245 -12.267 1.00 93.75 102 ARG A C 1
ATOM 818 O O . ARG A 1 102 ? 7.138 6.231 -11.630 1.00 93.75 102 ARG A O 1
ATOM 825 N N . LEU A 1 103 ? 5.383 5.146 -12.492 1.00 95.44 103 LEU A N 1
ATOM 826 C CA . LEU A 1 103 ? 5.797 3.801 -12.070 1.00 95.44 103 LEU A CA 1
ATOM 827 C C . LEU A 1 103 ? 6.698 3.084 -13.092 1.00 95.44 103 LEU A C 1
ATOM 829 O O . LEU A 1 103 ? 7.233 2.026 -12.775 1.00 95.44 103 LEU A O 1
ATOM 833 N N . ALA A 1 104 ? 6.847 3.629 -14.302 1.00 94.44 104 ALA A N 1
ATOM 834 C CA . ALA A 1 104 ? 7.598 3.001 -15.384 1.00 94.44 104 ALA A CA 1
ATOM 835 C C . ALA A 1 104 ? 9.114 3.191 -15.232 1.00 94.44 104 ALA A C 1
ATOM 837 O O . ALA A 1 104 ? 9.574 4.024 -14.451 1.00 94.44 104 ALA A O 1
ATOM 838 N N . ASP A 1 105 ? 9.898 2.439 -16.010 1.00 91.44 105 ASP A N 1
ATOM 839 C CA . ASP A 1 105 ? 11.352 2.620 -16.078 1.00 91.44 105 ASP A CA 1
ATOM 840 C C . ASP A 1 105 ? 11.706 4.026 -16.621 1.00 91.44 105 ASP A C 1
ATOM 842 O O . ASP A 1 105 ? 11.379 4.349 -17.774 1.00 91.44 105 ASP A O 1
ATOM 846 N N . PRO A 1 106 ? 12.379 4.886 -15.832 1.00 86.56 106 PRO A N 1
ATOM 847 C CA . PRO A 1 106 ? 12.742 6.225 -16.282 1.00 86.56 106 PRO A CA 1
ATOM 848 C C . PRO A 1 106 ? 13.894 6.238 -17.301 1.00 86.56 106 PRO A C 1
ATOM 850 O O . PRO A 1 106 ? 14.059 7.240 -18.000 1.00 86.56 106 PRO A O 1
ATOM 853 N N . LEU A 1 107 ? 14.686 5.164 -17.412 1.00 80.31 107 LEU A N 1
ATOM 854 C CA . LEU A 1 107 ? 15.930 5.142 -18.188 1.00 80.31 107 LEU A CA 1
ATOM 855 C C . LEU A 1 107 ? 15.714 4.803 -19.664 1.00 80.31 107 LEU A C 1
ATOM 857 O O . LEU A 1 107 ? 16.322 5.434 -20.529 1.00 80.31 107 LEU A O 1
ATOM 861 N N . GLN A 1 108 ? 14.881 3.805 -19.976 1.00 69.75 108 GLN A N 1
ATOM 862 C CA . GLN A 1 108 ? 14.843 3.229 -21.330 1.00 69.75 108 GLN A CA 1
ATOM 863 C C . GLN A 1 108 ? 13.614 3.610 -22.168 1.00 69.75 108 GLN A C 1
ATOM 865 O O . GLN A 1 108 ? 13.614 3.349 -23.373 1.00 69.75 108 GLN A O 1
ATOM 870 N N . ARG A 1 109 ? 12.582 4.238 -21.577 1.00 72.38 109 ARG A N 1
ATOM 871 C CA . ARG A 1 109 ? 11.290 4.589 -22.225 1.00 72.38 109 ARG A CA 1
ATOM 872 C C . ARG A 1 109 ? 10.661 3.469 -23.081 1.00 72.38 109 ARG A C 1
ATOM 874 O O . ARG A 1 109 ? 9.931 3.727 -24.038 1.00 72.38 109 ARG A O 1
ATOM 881 N N . LYS A 1 110 ? 10.977 2.218 -22.753 1.00 76.25 110 LYS A N 1
ATOM 882 C CA . LYS A 1 110 ? 10.495 0.969 -23.355 1.00 76.25 110 LYS A CA 1
ATOM 883 C C . LYS A 1 110 ? 10.621 -0.129 -22.298 1.00 76.25 110 LYS A C 1
ATOM 885 O O . LYS A 1 110 ? 11.482 -0.022 -21.429 1.00 76.25 110 LYS A O 1
ATOM 890 N N . GLY A 1 111 ? 9.816 -1.184 -22.375 1.00 89.19 111 GLY A N 1
ATOM 891 C CA . GLY A 1 111 ? 9.876 -2.272 -21.391 1.00 89.19 111 GLY A CA 1
ATOM 892 C C . GLY A 1 111 ? 8.911 -2.067 -20.221 1.00 89.19 111 GLY A C 1
ATOM 893 O O . GLY A 1 111 ? 7.709 -1.958 -20.440 1.00 89.19 111 GLY A O 1
ATOM 894 N N . CYS A 1 112 ? 9.429 -2.059 -18.990 1.00 94.69 112 CYS A N 1
ATOM 895 C CA . CYS A 1 112 ? 8.626 -2.027 -17.763 1.00 94.69 112 CYS A CA 1
ATOM 896 C C . CYS A 1 112 ? 7.823 -0.722 -17.617 1.00 94.69 112 CYS A C 1
ATOM 898 O O . CYS A 1 112 ? 8.397 0.371 -17.614 1.00 94.69 112 CYS A O 1
ATOM 900 N N . GLY A 1 113 ? 6.503 -0.843 -17.485 1.00 93.56 113 GLY A N 1
ATOM 901 C CA . GLY A 1 113 ? 5.548 0.258 -17.369 1.00 93.56 113 GLY A CA 1
ATOM 902 C C . GLY A 1 113 ? 5.215 0.958 -18.691 1.00 93.56 113 GLY A C 1
ATOM 903 O O . GLY A 1 113 ? 4.573 2.006 -18.670 1.00 93.56 113 GLY A O 1
ATOM 904 N N . TYR A 1 114 ? 5.638 0.406 -19.836 1.00 92.50 114 TYR A N 1
ATOM 905 C CA . TYR A 1 114 ? 5.324 0.930 -21.169 1.00 92.50 114 TYR A CA 1
ATOM 906 C C . TYR A 1 114 ? 4.571 -0.101 -22.012 1.00 92.50 114 TYR A C 1
ATOM 908 O O . TYR A 1 114 ? 4.867 -1.291 -21.970 1.00 92.50 114 TYR A O 1
ATOM 916 N N . GLU A 1 115 ? 3.680 0.383 -22.879 1.00 89.81 115 GLU A N 1
ATOM 917 C CA . GLU A 1 115 ? 2.893 -0.441 -23.816 1.00 89.81 115 GLU A CA 1
ATOM 918 C C . GLU A 1 115 ? 3.749 -1.309 -24.752 1.00 89.81 115 GLU A C 1
ATOM 920 O O . GLU A 1 115 ? 3.327 -2.370 -25.198 1.00 89.81 115 GLU A O 1
ATOM 925 N N . SER A 1 116 ? 4.972 -0.870 -25.064 1.00 88.38 116 SER A N 1
ATOM 926 C CA . SER A 1 116 ? 5.906 -1.618 -25.913 1.00 88.38 116 SER A CA 1
ATOM 927 C C . SER A 1 116 ? 6.563 -2.816 -25.215 1.00 88.38 116 SER A C 1
ATOM 929 O O . SER A 1 116 ? 7.312 -3.550 -25.860 1.00 88.38 116 SER A O 1
ATOM 931 N N . GLY A 1 117 ? 6.328 -2.993 -23.913 1.00 91.69 117 GLY A N 1
ATOM 932 C CA . GLY A 1 117 ? 6.864 -4.080 -23.104 1.00 91.69 117 GLY A CA 1
ATOM 933 C C . GLY A 1 117 ? 5.806 -4.657 -22.173 1.00 91.69 117 GLY A C 1
ATOM 934 O O . GLY A 1 117 ? 4.887 -5.328 -22.631 1.00 91.69 117 GLY A O 1
ATOM 935 N N . ASP A 1 118 ? 5.967 -4.421 -20.872 1.00 94.69 118 ASP A N 1
ATOM 936 C CA . ASP A 1 118 ? 5.012 -4.854 -19.851 1.00 94.69 118 ASP A CA 1
ATOM 937 C C . ASP A 1 118 ? 4.376 -3.617 -19.198 1.00 94.69 118 ASP A C 1
ATOM 939 O O . ASP A 1 118 ? 5.008 -2.997 -18.337 1.00 94.69 118 ASP A O 1
ATOM 943 N N . PRO A 1 119 ? 3.143 -3.240 -19.580 1.00 94.75 119 PRO A N 1
ATOM 944 C CA . PRO A 1 119 ? 2.485 -2.047 -19.063 1.00 94.75 119 PRO A CA 1
ATOM 945 C C . PRO A 1 119 ? 2.037 -2.175 -17.601 1.00 94.75 119 PRO A C 1
ATOM 947 O O . PRO A 1 119 ? 1.658 -1.165 -17.015 1.00 94.75 119 PRO A O 1
ATOM 950 N N . LEU A 1 120 ? 2.039 -3.373 -17.002 1.00 97.00 120 LEU A N 1
ATOM 951 C CA . LEU A 1 120 ? 1.681 -3.579 -15.591 1.00 97.00 120 LEU A CA 1
ATOM 952 C C . LEU A 1 120 ? 2.904 -3.655 -14.678 1.00 97.00 120 LEU A C 1
ATOM 954 O O . LEU A 1 120 ? 2.758 -3.517 -13.463 1.00 97.00 120 LEU A O 1
ATOM 958 N N . CYS A 1 121 ? 4.091 -3.845 -15.245 1.00 97.19 121 CYS A N 1
ATOM 959 C CA . CYS A 1 121 ? 5.338 -3.825 -14.500 1.00 97.19 121 CYS A CA 1
ATOM 960 C C . CYS A 1 121 ? 5.570 -2.458 -13.836 1.00 97.19 121 CYS A C 1
ATOM 962 O O . CYS A 1 121 ? 5.481 -1.404 -14.470 1.00 97.19 121 CYS A O 1
ATOM 964 N N . ILE A 1 122 ? 5.904 -2.491 -12.549 1.00 97.44 122 ILE A N 1
ATOM 965 C CA . ILE A 1 122 ? 6.366 -1.350 -11.767 1.00 97.44 122 ILE A CA 1
ATOM 966 C C . ILE A 1 122 ? 7.887 -1.439 -11.670 1.00 97.44 122 ILE A C 1
ATOM 968 O O . ILE A 1 122 ? 8.437 -2.415 -11.162 1.00 97.44 122 ILE A O 1
ATOM 972 N N . SER A 1 123 ? 8.575 -0.402 -12.133 1.00 95.25 123 SER A N 1
ATOM 973 C CA . SER A 1 123 ? 10.031 -0.395 -12.173 1.00 95.25 123 SER A CA 1
ATOM 974 C C . SER A 1 123 ? 10.631 -0.005 -10.827 1.00 95.25 123 SER A C 1
ATOM 976 O O . SER A 1 123 ? 10.346 1.069 -10.310 1.00 95.25 123 SER A O 1
ATOM 978 N N . VAL A 1 124 ? 11.547 -0.825 -10.316 1.00 93.44 124 VAL A N 1
ATOM 979 C CA . VAL A 1 124 ? 12.417 -0.500 -9.166 1.00 93.44 124 VAL A CA 1
ATOM 980 C C . VAL A 1 124 ? 13.523 0.515 -9.525 1.00 93.44 124 VAL A C 1
ATOM 982 O O . VAL A 1 124 ? 14.334 0.892 -8.694 1.00 93.44 124 VAL A O 1
ATOM 985 N N . ASP A 1 125 ? 13.586 0.977 -10.781 1.00 91.06 125 ASP A N 1
ATOM 986 C CA . ASP A 1 125 ? 14.336 2.189 -11.149 1.00 91.06 125 ASP A CA 1
ATOM 987 C C . ASP A 1 125 ? 13.526 3.475 -10.938 1.00 91.06 125 ASP A C 1
ATOM 989 O O . ASP A 1 125 ? 14.070 4.578 -11.015 1.00 91.06 125 ASP A O 1
ATOM 993 N N . SER A 1 126 ? 12.216 3.364 -10.703 1.00 91.88 126 SER A N 1
ATOM 994 C CA . SER A 1 126 ? 11.384 4.526 -10.430 1.00 91.88 126 SER A CA 1
ATOM 995 C C . SER A 1 126 ? 11.428 4.897 -8.952 1.00 91.88 126 SER A C 1
ATOM 997 O O . SER A 1 126 ? 10.892 4.198 -8.094 1.00 91.88 126 SER A O 1
ATOM 999 N N . TRP A 1 127 ? 11.920 6.105 -8.676 1.00 93.06 127 TRP A N 1
ATOM 1000 C CA . TRP A 1 127 ? 11.825 6.705 -7.346 1.00 93.06 127 TRP A CA 1
ATOM 1001 C C . TRP A 1 127 ? 10.380 6.741 -6.814 1.00 93.06 127 TRP A C 1
ATOM 1003 O O . TRP A 1 127 ? 10.134 6.478 -5.639 1.00 93.06 127 TRP A O 1
ATOM 1013 N N . TRP A 1 128 ? 9.393 7.018 -7.676 1.00 94.12 128 TRP A N 1
AT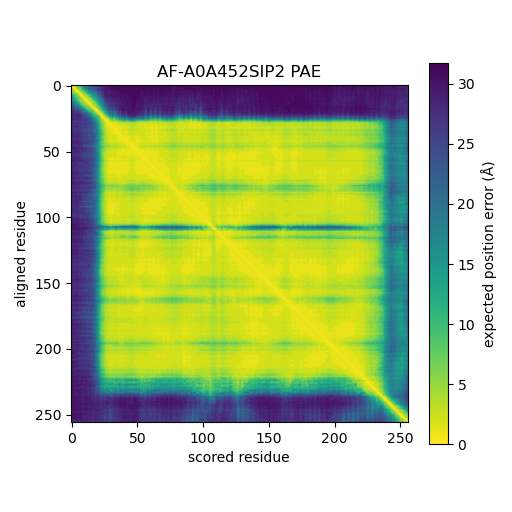OM 1014 C CA . TRP A 1 128 ? 7.985 7.015 -7.267 1.00 94.12 128 TRP A CA 1
ATOM 1015 C C . TRP A 1 128 ? 7.499 5.621 -6.873 1.00 94.12 128 TRP A C 1
ATOM 1017 O O . TRP A 1 128 ? 6.721 5.503 -5.925 1.00 94.12 128 TRP A O 1
ATOM 1027 N N . ALA A 1 129 ? 7.935 4.587 -7.595 1.00 95.62 129 ALA A N 1
ATOM 1028 C CA . ALA A 1 129 ? 7.595 3.203 -7.297 1.00 95.62 129 ALA A CA 1
ATOM 1029 C C . ALA A 1 129 ? 8.188 2.744 -5.962 1.00 95.62 129 ALA A C 1
ATOM 1031 O O . ALA A 1 129 ? 7.464 2.127 -5.172 1.00 95.62 129 ALA A O 1
ATOM 1032 N N . ASP A 1 130 ? 9.451 3.094 -5.713 1.00 95.12 130 ASP A N 1
ATOM 1033 C CA . ASP A 1 130 ? 10.180 2.779 -4.485 1.00 95.12 130 ASP A CA 1
ATOM 1034 C C . ASP A 1 130 ? 9.540 3.457 -3.275 1.00 95.12 130 ASP A C 1
ATOM 1036 O O . ASP A 1 130 ? 9.194 2.792 -2.303 1.00 95.12 130 ASP A O 1
ATOM 1040 N N . MET A 1 131 ? 9.274 4.765 -3.347 1.00 95.06 131 MET A N 1
ATOM 1041 C CA . MET A 1 131 ? 8.598 5.493 -2.266 1.00 95.06 131 MET A CA 1
ATOM 1042 C C . MET A 1 131 ? 7.192 4.941 -2.003 1.00 95.06 131 MET A C 1
ATOM 1044 O O . MET A 1 131 ? 6.789 4.737 -0.855 1.00 95.06 131 MET A O 1
ATOM 1048 N N . ASN A 1 132 ? 6.429 4.670 -3.067 1.00 96.69 132 ASN A N 1
ATOM 1049 C CA . ASN A 1 132 ? 5.074 4.142 -2.942 1.00 96.69 132 ASN A CA 1
ATOM 1050 C C . ASN A 1 132 ? 5.044 2.706 -2.401 1.00 96.69 132 ASN A C 1
ATOM 1052 O O . ASN A 1 132 ? 4.056 2.340 -1.7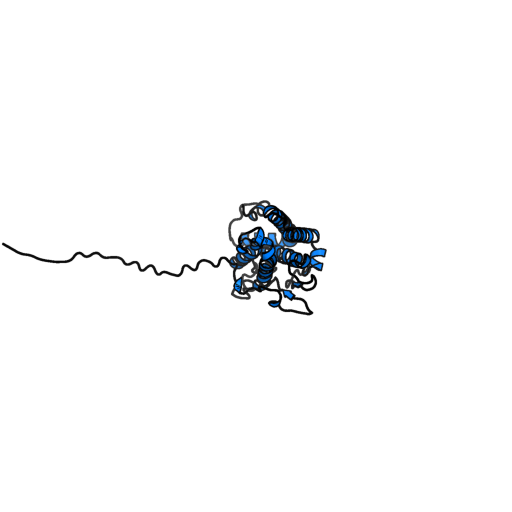68 1.00 96.69 132 ASN A O 1
ATOM 1056 N N . TYR A 1 133 ? 6.112 1.918 -2.567 1.00 98.19 133 TYR A N 1
ATOM 1057 C CA . TYR A 1 133 ? 6.210 0.592 -1.957 1.00 98.19 133 TYR A CA 1
ATOM 1058 C C . TYR A 1 133 ? 5.958 0.659 -0.448 1.00 98.19 133 TYR A C 1
ATOM 1060 O O . TYR A 1 133 ? 5.167 -0.117 0.079 1.00 98.19 133 TYR A O 1
ATOM 1068 N N . PHE A 1 134 ? 6.557 1.627 0.251 1.00 98.06 134 PHE A N 1
ATOM 1069 C CA . PHE A 1 134 ? 6.408 1.769 1.705 1.00 98.06 134 PHE A CA 1
ATOM 1070 C C . PHE A 1 134 ? 5.002 2.213 2.106 1.00 98.06 134 PHE A C 1
ATOM 1072 O O . PHE A 1 134 ? 4.501 1.781 3.139 1.00 98.06 134 PHE A O 1
ATOM 1079 N N . LEU A 1 135 ? 4.334 2.999 1.260 1.00 97.69 135 LEU A N 1
ATOM 1080 C CA . LEU A 1 135 ? 2.917 3.340 1.410 1.00 97.69 135 LEU A CA 1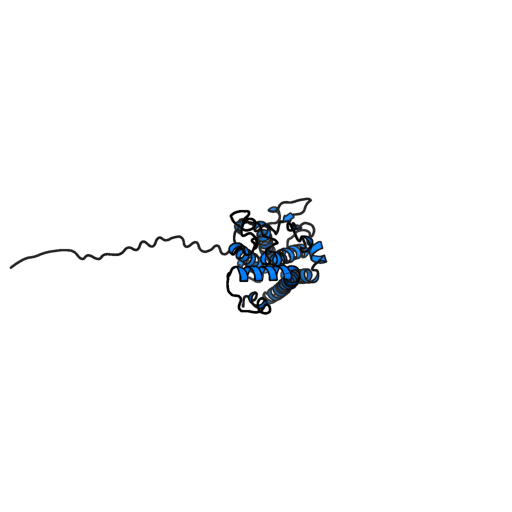
ATOM 1081 C C . LEU A 1 135 ? 1.967 2.215 0.966 1.00 97.69 135 LEU A C 1
ATOM 1083 O O . LEU A 1 135 ? 0.756 2.370 1.074 1.00 97.69 135 LEU A O 1
ATOM 1087 N N . SER A 1 136 ? 2.484 1.094 0.459 1.00 98.25 136 SER A N 1
ATOM 1088 C CA . SER A 1 136 ? 1.720 -0.116 0.137 1.00 98.25 136 SER A CA 1
ATOM 1089 C C . SER A 1 136 ? 1.956 -1.210 1.173 1.00 98.25 136 SER A C 1
ATOM 1091 O O . SER A 1 136 ? 1.037 -1.643 1.863 1.00 98.25 136 SER A O 1
ATOM 1093 N N . ALA A 1 137 ? 3.207 -1.649 1.300 1.00 98.56 137 ALA A N 1
ATOM 1094 C CA . ALA A 1 137 ? 3.602 -2.800 2.095 1.00 98.56 137 ALA A CA 1
ATOM 1095 C C . ALA A 1 137 ? 3.407 -2.569 3.595 1.00 98.56 137 ALA A C 1
ATOM 1097 O O . ALA A 1 137 ? 2.829 -3.425 4.256 1.00 98.56 137 ALA A O 1
ATOM 1098 N N . LEU A 1 138 ? 3.836 -1.420 4.133 1.00 98.69 138 LEU A N 1
ATOM 1099 C CA . LEU A 1 138 ? 3.744 -1.147 5.571 1.00 98.69 138 LEU A CA 1
ATOM 1100 C C . LEU A 1 138 ? 2.294 -1.059 6.072 1.00 98.69 138 LEU A C 1
ATOM 1102 O O . LEU A 1 138 ? 1.972 -1.811 6.991 1.00 98.69 138 LEU A O 1
ATOM 1106 N N . PRO A 1 139 ? 1.390 -0.242 5.485 1.00 98.62 139 PRO A N 1
ATOM 1107 C CA . PRO A 1 139 ? -0.004 -0.234 5.924 1.00 98.62 139 PRO A CA 1
ATOM 1108 C C . PRO A 1 139 ? -0.672 -1.598 5.768 1.00 98.62 139 PRO A C 1
ATOM 1110 O O . PRO A 1 139 ? -1.397 -2.018 6.667 1.00 98.62 139 PRO A O 1
ATOM 1113 N N . PHE A 1 140 ? -0.425 -2.308 4.663 1.00 98.81 140 PHE A N 1
ATOM 1114 C CA . PHE A 1 140 ? -1.044 -3.608 4.415 1.00 98.81 140 PHE A CA 1
ATOM 1115 C C . PHE A 1 140 ? -0.578 -4.674 5.412 1.00 98.81 140 PHE A C 1
ATOM 1117 O O . PHE A 1 140 ? -1.400 -5.359 6.015 1.00 98.81 140 PHE A O 1
ATOM 1124 N N . LEU A 1 141 ? 0.733 -4.800 5.629 1.00 98.75 141 LEU A N 1
ATOM 1125 C CA . LEU A 1 141 ? 1.294 -5.798 6.540 1.00 98.75 141 LEU A CA 1
ATOM 1126 C C . LEU A 1 141 ? 1.024 -5.453 8.010 1.00 98.75 141 LEU A C 1
ATOM 1128 O O . LEU A 1 141 ? 0.819 -6.364 8.802 1.00 98.75 141 LEU A O 1
ATOM 1132 N N . ALA A 1 142 ? 0.937 -4.174 8.379 1.00 98.62 142 ALA A N 1
ATOM 1133 C CA . ALA A 1 142 ? 0.481 -3.779 9.713 1.00 98.62 142 ALA A CA 1
ATOM 1134 C C . ALA A 1 142 ? -1.017 -4.073 9.933 1.00 98.62 142 ALA A C 1
ATOM 1136 O O . ALA A 1 142 ? -1.426 -4.459 11.025 1.00 98.62 142 ALA A O 1
ATOM 1137 N N . ALA A 1 143 ? -1.859 -3.982 8.896 1.00 98.56 143 ALA A N 1
ATOM 1138 C CA . ALA A 1 143 ? -3.257 -4.420 8.995 1.00 98.56 143 ALA A CA 1
ATOM 1139 C C . ALA A 1 143 ? -3.372 -5.943 9.184 1.00 98.56 143 ALA A C 1
ATOM 1141 O O . ALA A 1 143 ? -4.277 -6.434 9.859 1.00 98.56 143 ALA A O 1
ATOM 1142 N N . VAL A 1 144 ? -2.461 -6.701 8.568 1.00 98.31 144 VAL A N 1
ATOM 1143 C CA . VAL A 1 144 ? -2.341 -8.145 8.798 1.00 98.31 144 VAL A CA 1
ATOM 1144 C C . VAL A 1 144 ? -1.911 -8.414 10.245 1.00 98.31 144 VAL A C 1
ATOM 1146 O O . VAL A 1 144 ? -2.566 -9.190 10.932 1.00 98.31 144 VAL A O 1
ATOM 1149 N N . ASP A 1 145 ? -0.862 -7.742 10.721 1.00 98.00 145 ASP A N 1
ATOM 1150 C CA . ASP A 1 145 ? -0.313 -7.899 12.078 1.00 98.00 145 ASP A CA 1
ATOM 1151 C C . ASP A 1 145 ? -1.314 -7.526 13.186 1.00 98.00 145 ASP A C 1
ATOM 1153 O O . ASP A 1 145 ? -1.447 -8.234 14.180 1.00 98.00 145 ASP A O 1
ATOM 1157 N N . SER A 1 146 ? -2.092 -6.459 12.984 1.00 97.12 146 SER A N 1
ATOM 1158 C CA . SER A 1 146 ? -3.153 -6.014 13.905 1.00 97.12 146 SER A CA 1
ATOM 1159 C C . SER A 1 146 ? -4.423 -6.877 13.873 1.00 97.12 146 SER A C 1
ATOM 1161 O O . SER A 1 146 ? -5.373 -6.621 14.615 1.00 97.12 146 SER A O 1
ATOM 1163 N N . GLY A 1 147 ? -4.479 -7.893 13.007 1.00 96.31 147 GLY A N 1
ATOM 1164 C CA . GLY A 1 147 ? -5.615 -8.808 12.892 1.00 96.31 147 GLY A CA 1
ATOM 1165 C C . GLY A 1 147 ? -6.823 -8.250 12.131 1.00 96.31 147 GLY A C 1
ATOM 1166 O O . GLY A 1 147 ? -7.772 -8.998 11.894 1.00 96.31 147 GLY A O 1
ATOM 1167 N N . VAL A 1 148 ? -6.786 -6.992 11.673 1.00 96.19 148 VAL A N 1
ATOM 1168 C CA . VAL A 1 148 ? -7.850 -6.357 10.861 1.00 96.19 148 VAL A CA 1
ATOM 1169 C C . VAL A 1 148 ? -8.165 -7.174 9.604 1.00 96.19 148 VAL A C 1
ATOM 1171 O O . VAL A 1 148 ? -9.309 -7.261 9.163 1.00 96.19 148 VAL A O 1
ATOM 1174 N N . MET A 1 149 ? -7.154 -7.823 9.028 1.00 96.44 149 MET A N 1
ATOM 1175 C CA . MET A 1 149 ? -7.310 -8.612 7.804 1.00 96.44 149 MET A CA 1
ATOM 1176 C C . MET A 1 149 ? -7.979 -9.981 8.019 1.00 96.44 149 MET A C 1
ATOM 1178 O O . MET A 1 149 ? -8.470 -10.578 7.051 1.00 96.44 149 MET A O 1
ATOM 1182 N N . GLY A 1 150 ? -8.038 -10.470 9.264 1.00 95.38 150 GLY A N 1
ATOM 1183 C CA . GLY A 1 150 ? -8.636 -11.763 9.617 1.00 95.38 150 GLY A CA 1
ATOM 1184 C C . GLY A 1 150 ? -7.833 -12.985 9.153 1.00 95.38 150 GLY A C 1
ATOM 1185 O O . GLY A 1 150 ? -8.415 -14.043 8.928 1.00 95.38 150 GLY A O 1
ATOM 1186 N N . ILE A 1 151 ? -6.520 -12.835 8.974 1.00 96.75 151 ILE A N 1
ATOM 1187 C CA . ILE A 1 151 ? -5.574 -13.910 8.636 1.00 96.75 151 ILE A CA 1
ATOM 1188 C C . ILE A 1 151 ? -4.370 -13.852 9.582 1.00 96.75 151 ILE A C 1
ATOM 1190 O O . ILE A 1 151 ? -4.149 -12.832 10.233 1.00 96.75 151 ILE A O 1
ATOM 1194 N N . SER A 1 152 ? -3.592 -14.931 9.660 1.00 96.94 152 SER A N 1
ATOM 1195 C CA . SER A 1 152 ? -2.382 -14.974 10.489 1.00 96.94 152 SER A CA 1
ATOM 1196 C C . SER A 1 152 ? -1.238 -14.163 9.868 1.00 96.94 152 SER A C 1
ATOM 1198 O O . SER A 1 152 ? -1.115 -14.060 8.644 1.00 96.94 152 SER A O 1
ATOM 1200 N N . SER A 1 153 ? -0.372 -13.599 10.714 1.00 95.56 153 SER A N 1
ATOM 1201 C CA . SER A 1 153 ? 0.706 -12.687 10.308 1.00 95.56 153 SER A CA 1
ATOM 1202 C C . SER A 1 153 ? 1.797 -13.326 9.448 1.00 95.56 153 SER A C 1
ATOM 1204 O O . SER A 1 153 ? 2.521 -12.634 8.731 1.00 95.56 153 SER A O 1
ATOM 1206 N N . ASP A 1 154 ? 1.888 -14.652 9.454 1.00 96.00 154 ASP A N 1
ATOM 1207 C CA . ASP A 1 154 ? 2.814 -15.443 8.649 1.00 96.00 154 ASP A CA 1
ATOM 1208 C C . ASP A 1 154 ? 2.238 -15.892 7.292 1.00 96.00 154 ASP A C 1
ATOM 1210 O O . ASP A 1 154 ? 2.983 -16.457 6.483 1.00 96.00 154 ASP A O 1
ATOM 1214 N N . GLN A 1 155 ? 0.956 -15.612 7.014 1.00 97.00 155 GLN A N 1
ATOM 1215 C CA . GLN A 1 155 ? 0.246 -16.054 5.803 1.00 97.00 155 GLN A CA 1
ATOM 1216 C C . GLN A 1 155 ? 0.391 -15.121 4.597 1.00 97.00 155 GLN A C 1
ATOM 1218 O O . GLN A 1 155 ? -0.177 -15.412 3.548 1.00 97.00 155 GLN A O 1
ATOM 1223 N N . VAL A 1 156 ? 1.139 -14.022 4.701 1.00 98.31 156 VAL A N 1
ATOM 1224 C CA . VAL A 1 156 ? 1.398 -13.111 3.574 1.00 98.31 156 VAL A CA 1
ATOM 1225 C C . VAL A 1 156 ? 2.890 -13.033 3.296 1.00 98.31 156 VAL A C 1
ATOM 1227 O O . VAL A 1 156 ? 3.698 -12.829 4.204 1.00 98.31 156 VAL A O 1
ATOM 1230 N N . MET A 1 157 ? 3.246 -13.161 2.021 1.00 98.44 157 MET A N 1
ATOM 1231 C CA . MET A 1 157 ? 4.604 -12.976 1.527 1.00 98.44 157 MET A CA 1
ATOM 1232 C C . MET A 1 157 ? 4.562 -12.085 0.284 1.00 98.44 157 MET A C 1
ATOM 1234 O O . MET A 1 157 ? 3.918 -12.419 -0.708 1.00 98.44 157 MET A O 1
ATOM 1238 N N . LEU A 1 158 ? 5.259 -10.957 0.337 1.00 98.69 158 LEU A N 1
ATOM 1239 C CA . LEU A 1 158 ? 5.485 -10.100 -0.817 1.00 98.69 158 LEU A CA 1
ATOM 1240 C C . LEU A 1 158 ? 6.710 -10.597 -1.586 1.00 98.69 158 LEU A C 1
ATOM 1242 O O . LEU A 1 158 ? 7.713 -10.985 -0.976 1.00 98.69 158 LEU A O 1
ATOM 1246 N N . LEU A 1 159 ? 6.651 -10.575 -2.914 1.00 98.25 159 LEU A N 1
ATOM 1247 C CA . LEU A 1 159 ? 7.833 -10.840 -3.723 1.00 98.25 159 LEU A CA 1
ATOM 1248 C C . LEU A 1 159 ? 8.804 -9.651 -3.709 1.00 98.25 159 LEU A C 1
ATOM 1250 O O . LEU A 1 159 ? 8.377 -8.492 -3.736 1.00 98.25 159 LEU A O 1
ATOM 1254 N N . PRO A 1 160 ? 10.120 -9.924 -3.682 1.00 97.19 160 PRO A N 1
ATOM 1255 C CA . PRO A 1 160 ? 11.116 -8.881 -3.824 1.00 97.19 160 PRO A CA 1
ATOM 1256 C C . PRO A 1 160 ? 11.165 -8.358 -5.267 1.00 97.19 160 PRO A C 1
ATOM 1258 O O . PRO A 1 160 ? 10.833 -9.089 -6.203 1.00 97.19 160 PRO A O 1
ATOM 1261 N N . PRO A 1 161 ? 11.659 -7.127 -5.472 1.00 95.12 161 PRO A N 1
ATOM 1262 C CA . PRO A 1 161 ? 11.973 -6.648 -6.812 1.00 95.12 161 PRO A CA 1
ATOM 1263 C C . PRO A 1 161 ? 13.100 -7.468 -7.467 1.00 95.12 161 PRO A C 1
ATOM 1265 O O . PRO A 1 161 ? 13.868 -8.150 -6.784 1.00 95.12 161 PRO A O 1
ATOM 1268 N N . PRO A 1 162 ? 13.306 -7.351 -8.790 1.00 89.69 162 PRO A N 1
ATOM 1269 C CA . PRO A 1 162 ? 14.426 -8.007 -9.470 1.00 89.69 162 PRO A CA 1
ATOM 1270 C C . PRO A 1 162 ? 15.819 -7.568 -8.978 1.00 89.69 162 PRO A C 1
ATOM 1272 O O . PRO A 1 162 ? 16.780 -8.325 -9.101 1.00 89.69 162 PRO A O 1
ATOM 1275 N N . LYS A 1 163 ? 15.942 -6.363 -8.406 1.00 90.56 163 LYS A N 1
ATOM 1276 C CA . LYS A 1 163 ? 17.183 -5.790 -7.856 1.00 90.56 163 LYS A CA 1
ATOM 1277 C C . LYS A 1 163 ? 16.906 -5.024 -6.565 1.00 90.56 163 LYS A C 1
ATOM 1279 O O . LYS A 1 163 ? 15.753 -4.760 -6.263 1.00 90.56 163 LYS A O 1
ATOM 1284 N N . ASP A 1 164 ? 17.949 -4.679 -5.812 1.00 88.94 164 ASP A N 1
ATOM 1285 C CA . ASP A 1 164 ? 17.845 -3.919 -4.554 1.00 88.94 164 ASP A CA 1
ATOM 1286 C C . ASP A 1 164 ? 16.948 -4.567 -3.481 1.00 88.94 164 ASP A C 1
ATOM 1288 O O . ASP A 1 164 ? 16.418 -3.901 -2.595 1.00 88.94 164 ASP A O 1
ATOM 1292 N N . GLN A 1 165 ? 16.816 -5.896 -3.522 1.00 91.75 165 GLN A N 1
ATOM 1293 C CA . GLN A 1 165 ? 15.875 -6.669 -2.700 1.00 91.75 165 GLN A CA 1
ATOM 1294 C C . GLN A 1 165 ? 15.990 -6.385 -1.200 1.00 91.75 165 GLN A C 1
ATOM 1296 O O . GLN A 1 165 ? 14.987 -6.333 -0.498 1.00 91.75 165 GLN A O 1
ATOM 1301 N N . THR A 1 166 ? 17.210 -6.161 -0.710 1.00 92.12 166 THR A N 1
ATOM 1302 C CA . THR A 1 166 ? 17.489 -5.925 0.712 1.00 92.12 166 THR A CA 1
ATOM 1303 C C . THR A 1 166 ? 16.983 -4.576 1.220 1.00 92.12 166 THR A C 1
ATOM 1305 O O . THR A 1 166 ? 16.968 -4.364 2.430 1.00 92.12 166 THR A O 1
ATOM 1308 N N . LYS A 1 167 ? 16.593 -3.652 0.330 1.00 93.75 167 LYS A N 1
ATOM 1309 C CA . LYS A 1 167 ? 16.018 -2.350 0.704 1.00 93.75 167 LYS A CA 1
ATOM 1310 C C . LYS A 1 167 ? 14.547 -2.454 1.119 1.00 93.75 167 LYS A C 1
ATOM 1312 O O . LYS A 1 167 ? 14.025 -1.524 1.729 1.00 93.75 167 LYS A O 1
ATOM 1317 N N . PHE A 1 168 ? 13.881 -3.567 0.808 1.00 96.44 168 PHE A N 1
ATOM 1318 C CA . PHE A 1 168 ? 12.443 -3.739 0.991 1.00 96.44 168 PHE A CA 1
ATOM 1319 C C . PHE A 1 168 ? 12.144 -4.843 2.005 1.00 96.44 168 PHE A C 1
ATOM 1321 O O . PHE A 1 168 ? 12.720 -5.927 1.959 1.00 96.44 168 PHE A O 1
ATOM 1328 N N . CYS A 1 169 ? 11.201 -4.586 2.911 1.00 97.75 169 CYS A N 1
ATOM 1329 C CA . CYS A 1 169 ? 10.655 -5.631 3.772 1.00 97.75 169 CYS A CA 1
ATOM 1330 C C . CYS A 1 169 ? 9.514 -6.361 3.054 1.00 97.75 169 CYS A C 1
ATOM 1332 O O . CYS A 1 169 ? 8.743 -5.733 2.332 1.00 97.75 169 CYS A O 1
ATOM 1334 N N . LEU A 1 170 ? 9.401 -7.677 3.235 1.00 98.25 170 LEU A N 1
ATOM 1335 C CA . LEU A 1 170 ? 8.587 -8.549 2.374 1.00 98.25 170 LEU A CA 1
ATOM 1336 C C . LEU A 1 170 ? 7.457 -9.280 3.116 1.00 98.25 170 LEU A C 1
ATOM 1338 O O . LEU A 1 170 ? 6.593 -9.898 2.511 1.00 98.25 170 LEU A O 1
ATOM 1342 N N . ASN A 1 171 ? 7.468 -9.268 4.440 1.00 98.38 171 ASN A N 1
ATOM 1343 C CA . ASN A 1 171 ? 6.447 -9.876 5.291 1.00 98.38 171 ASN A CA 1
ATOM 1344 C C . ASN A 1 171 ? 6.428 -9.169 6.649 1.00 98.38 171 ASN A C 1
ATOM 1346 O O . ASN A 1 171 ? 7.335 -8.385 6.947 1.00 98.38 171 ASN A O 1
ATOM 1350 N N . VAL A 1 172 ? 5.429 -9.474 7.482 1.00 98.50 172 VAL A N 1
ATOM 1351 C CA . VAL A 1 172 ? 5.236 -8.831 8.792 1.00 98.50 172 VAL A CA 1
ATOM 1352 C C . VAL A 1 172 ? 6.516 -8.852 9.634 1.00 98.50 172 VAL A C 1
ATOM 1354 O O . VAL A 1 172 ? 6.970 -7.802 10.082 1.00 98.50 172 VAL A O 1
ATOM 1357 N N . SER A 1 173 ? 7.157 -10.017 9.777 1.00 98.25 173 SER A N 1
ATOM 1358 C CA . SER A 1 173 ? 8.376 -10.169 10.584 1.00 98.25 173 SER A CA 1
ATOM 1359 C C . SER A 1 173 ? 9.531 -9.301 10.074 1.00 98.25 173 SER A C 1
ATOM 1361 O O . SER A 1 173 ? 10.146 -8.571 10.852 1.00 98.25 173 SER A O 1
ATOM 1363 N N . SER A 1 174 ? 9.798 -9.317 8.765 1.00 98.06 174 SER A N 1
ATOM 1364 C CA . SER A 1 174 ? 10.847 -8.479 8.174 1.00 98.06 174 SER A CA 1
ATOM 1365 C C . SER A 1 174 ? 10.539 -6.984 8.305 1.00 98.06 174 SER A C 1
ATOM 1367 O O . SER A 1 174 ? 11.443 -6.209 8.599 1.00 98.06 174 SER A O 1
ATOM 1369 N N . CYS A 1 175 ? 9.277 -6.563 8.165 1.00 98.12 175 CYS A N 1
ATOM 1370 C CA . CYS A 1 175 ? 8.908 -5.153 8.300 1.00 98.12 175 CYS A CA 1
ATOM 1371 C C . CYS A 1 175 ? 8.998 -4.673 9.750 1.00 98.12 175 CYS A C 1
ATOM 1373 O O . CYS A 1 175 ? 9.488 -3.572 9.983 1.00 98.12 175 CYS A O 1
ATOM 1375 N N . LEU A 1 176 ? 8.605 -5.499 10.724 1.00 97.88 176 LEU A N 1
ATOM 1376 C CA . LEU A 1 176 ? 8.808 -5.209 12.147 1.00 97.88 176 LEU A CA 1
ATOM 1377 C C . LEU A 1 176 ? 10.295 -5.102 12.495 1.00 97.88 176 LEU A C 1
ATOM 1379 O O . LEU A 1 176 ? 10.676 -4.228 13.265 1.00 97.88 176 LEU A O 1
ATOM 1383 N N . SER A 1 177 ? 11.140 -5.958 11.913 1.00 97.75 177 SER A N 1
ATOM 1384 C CA . SER A 1 177 ? 12.584 -5.913 12.154 1.00 97.75 177 SER A CA 1
ATOM 1385 C C . SER A 1 177 ? 13.253 -4.692 11.520 1.00 97.75 177 SER A C 1
ATOM 1387 O O . SER A 1 177 ? 14.145 -4.111 12.132 1.00 97.75 177 SER A O 1
ATOM 1389 N N . SER A 1 178 ? 12.877 -4.326 10.293 1.00 96.31 178 SER A N 1
ATOM 1390 C CA . SER A 1 178 ? 13.515 -3.230 9.552 1.00 96.31 178 SER A CA 1
ATOM 1391 C C . SER A 1 178 ? 12.951 -1.854 9.911 1.00 96.31 178 SER A C 1
ATOM 1393 O O . SER A 1 178 ? 13.695 -0.877 9.920 1.00 96.31 178 SER A O 1
ATOM 1395 N N . PHE A 1 179 ? 11.653 -1.768 10.215 1.00 96.31 179 PHE A N 1
ATOM 1396 C CA . PHE A 1 179 ? 10.923 -0.511 10.421 1.00 96.31 179 PHE A CA 1
ATOM 1397 C C . PHE A 1 179 ? 10.021 -0.561 11.670 1.00 96.31 179 PHE A C 1
ATOM 1399 O O . PHE A 1 179 ? 8.821 -0.274 11.571 1.00 96.31 179 PHE A O 1
ATOM 1406 N N . PRO A 1 180 ? 10.560 -0.908 12.858 1.00 97.38 180 PRO A N 1
ATOM 1407 C CA . PRO A 1 180 ? 9.756 -1.151 14.059 1.00 97.38 180 PRO A CA 1
ATOM 1408 C C . PRO A 1 180 ? 8.902 0.056 14.458 1.00 97.38 180 PRO A C 1
ATOM 1410 O O . PRO A 1 180 ? 7.727 -0.094 14.788 1.00 97.38 180 PRO A O 1
ATOM 1413 N N . GLU A 1 181 ? 9.454 1.269 14.380 1.00 97.88 181 GLU A N 1
ATOM 1414 C CA . GLU A 1 181 ? 8.729 2.490 14.746 1.00 97.88 181 GLU A CA 1
ATOM 1415 C C . GLU A 1 181 ? 7.571 2.796 13.792 1.00 97.88 181 GLU A C 1
ATOM 1417 O O . GLU A 1 181 ? 6.494 3.204 14.226 1.00 97.88 181 GLU A O 1
ATOM 1422 N N . THR A 1 182 ? 7.763 2.596 12.487 1.00 97.94 182 THR A N 1
ATOM 1423 C CA . THR A 1 182 ? 6.711 2.852 11.496 1.00 97.94 182 THR A CA 1
ATOM 1424 C C . THR A 1 182 ? 5.624 1.793 11.542 1.00 97.94 182 THR A C 1
ATOM 1426 O O . THR A 1 182 ? 4.447 2.145 11.491 1.00 97.94 182 THR A O 1
ATOM 1429 N N . MET A 1 183 ? 5.994 0.520 11.698 1.00 98.38 183 MET A N 1
ATOM 1430 C CA . MET A 1 183 ? 5.027 -0.554 11.932 1.00 98.38 183 MET A CA 1
ATOM 1431 C C . MET A 1 183 ? 4.219 -0.295 13.205 1.00 98.38 183 MET A C 1
ATOM 1433 O O . MET A 1 183 ? 3.000 -0.421 13.181 1.00 98.38 183 MET A O 1
ATOM 1437 N N . SER A 1 184 ? 4.867 0.162 14.282 1.00 98.44 184 SER A N 1
ATOM 1438 C CA . SER A 1 184 ? 4.184 0.552 15.520 1.00 98.44 184 SER A CA 1
ATOM 1439 C C . SER A 1 184 ? 3.155 1.665 15.287 1.00 98.44 184 SER A C 1
ATOM 1441 O O . SER A 1 184 ? 2.013 1.526 15.710 1.00 98.44 184 SER A O 1
ATOM 1443 N N . LYS A 1 185 ? 3.493 2.720 14.529 1.00 98.81 185 LYS A N 1
ATOM 1444 C CA . LYS A 1 185 ? 2.542 3.801 14.194 1.00 98.81 185 LYS A CA 1
ATOM 1445 C C . LYS A 1 185 ? 1.348 3.306 13.372 1.00 98.81 185 LYS A C 1
ATOM 1447 O O . LYS A 1 185 ? 0.221 3.710 13.653 1.00 98.81 185 LYS A O 1
ATOM 1452 N N . TRP A 1 186 ? 1.570 2.425 12.392 1.00 98.69 186 TRP A N 1
ATOM 1453 C CA . TRP A 1 186 ? 0.468 1.795 11.656 1.00 98.69 186 TRP A CA 1
ATOM 1454 C C . TRP A 1 186 ? -0.389 0.904 12.563 1.00 98.69 186 TRP A C 1
ATOM 1456 O O . TRP A 1 186 ? -1.613 0.973 12.499 1.00 98.69 186 TRP A O 1
ATOM 1466 N N . ASN A 1 187 ? 0.223 0.128 13.459 1.00 98.06 187 ASN A N 1
ATOM 1467 C CA . ASN A 1 187 ? -0.504 -0.678 14.439 1.00 98.06 187 ASN A CA 1
ATOM 1468 C C . ASN A 1 187 ? -1.330 0.195 15.394 1.00 98.06 187 ASN A C 1
ATOM 1470 O O . ASN A 1 187 ? -2.482 -0.132 15.658 1.00 98.06 187 ASN A O 1
ATOM 1474 N N . THR A 1 188 ? -0.801 1.334 15.852 1.00 98.44 188 THR A N 1
ATOM 1475 C CA . THR A 1 188 ? -1.560 2.314 16.644 1.00 98.44 188 THR A CA 1
ATOM 1476 C C . THR A 1 188 ? -2.765 2.845 15.867 1.00 98.44 188 THR A C 1
ATOM 1478 O O . THR A 1 188 ? -3.858 2.907 16.421 1.00 98.44 188 THR A O 1
ATOM 1481 N N . PHE A 1 189 ? -2.608 3.168 14.579 1.00 98.56 189 PHE A N 1
ATOM 1482 C CA . PHE A 1 189 ? -3.740 3.545 13.730 1.00 98.56 189 PHE A CA 1
ATOM 1483 C C . PHE A 1 189 ? -4.822 2.452 13.694 1.00 98.56 189 PHE A C 1
ATOM 1485 O O . PHE A 1 189 ? -5.990 2.756 13.922 1.00 98.56 189 PHE A O 1
ATOM 1492 N N . TYR A 1 190 ? -4.452 1.184 13.480 1.00 98.38 190 TYR A N 1
ATOM 1493 C CA . TYR A 1 190 ? -5.424 0.084 13.441 1.00 98.38 190 TYR A CA 1
ATOM 1494 C C . TYR A 1 190 ? -6.065 -0.220 14.800 1.00 98.38 190 TYR A C 1
ATOM 1496 O O . TYR A 1 190 ? -7.249 -0.537 14.847 1.00 98.38 190 TYR A O 1
ATOM 1504 N N . GLN A 1 191 ? -5.332 -0.061 15.903 1.00 97.25 191 GLN A N 1
ATOM 1505 C CA . GLN A 1 191 ? -5.895 -0.158 17.253 1.00 97.25 191 GLN A CA 1
ATOM 1506 C C . GLN A 1 191 ? -6.968 0.908 17.483 1.00 97.25 191 GLN A C 1
ATOM 1508 O O . GLN A 1 191 ? -8.055 0.589 17.955 1.00 97.25 191 GLN A O 1
ATOM 1513 N N . HIS A 1 192 ? -6.695 2.157 17.094 1.00 97.12 192 HIS A N 1
ATOM 1514 C CA . HIS A 1 192 ? -7.692 3.224 17.161 1.00 97.12 192 HIS A CA 1
ATOM 1515 C C . HIS A 1 192 ? -8.860 2.984 16.205 1.00 97.12 192 HIS A C 1
ATOM 1517 O O . HIS A 1 192 ? -9.997 3.262 16.567 1.00 97.12 192 HIS A O 1
ATOM 1523 N N . LEU A 1 193 ? -8.615 2.414 15.025 1.00 96.56 193 LEU A N 1
ATOM 1524 C CA . LEU A 1 193 ? -9.680 2.039 14.096 1.00 96.56 193 LEU A CA 1
ATOM 1525 C C . LEU A 1 193 ? -10.624 0.978 14.686 1.00 96.56 193 LEU A C 1
ATO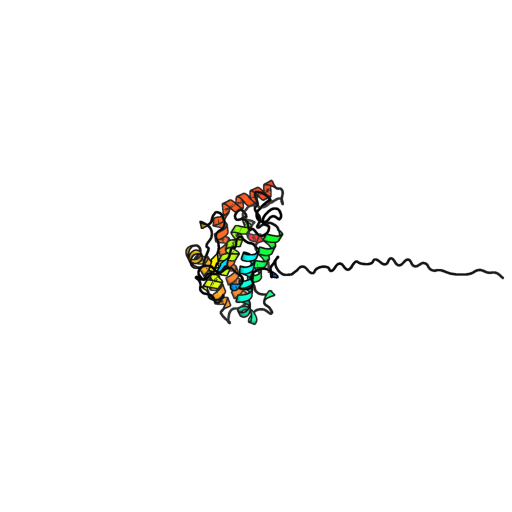M 1527 O O . LEU A 1 193 ? -11.819 0.995 14.414 1.00 96.56 193 LEU A O 1
ATOM 1531 N N . GLN A 1 194 ? -10.101 0.061 15.498 1.00 95.25 194 GLN A N 1
ATOM 1532 C CA . GLN A 1 194 ? -10.888 -0.968 16.182 1.00 95.25 194 GLN A CA 1
ATOM 1533 C C . GLN A 1 194 ? -11.597 -0.454 17.448 1.00 95.25 194 GLN A C 1
ATOM 1535 O O . GLN A 1 194 ? -12.477 -1.146 17.961 1.00 95.25 194 GLN A O 1
ATOM 1540 N N . ASP A 1 195 ? -11.234 0.729 17.953 1.00 94.94 195 ASP A N 1
ATOM 1541 C CA . ASP A 1 195 ? -11.837 1.349 19.134 1.00 94.94 195 ASP A CA 1
ATOM 1542 C C . ASP A 1 195 ? -13.109 2.137 18.752 1.00 94.94 195 ASP A C 1
ATOM 1544 O O . ASP A 1 195 ? -13.014 3.156 18.063 1.00 94.94 195 ASP A O 1
ATOM 1548 N N . PRO A 1 196 ? -14.305 1.733 19.232 1.00 90.75 196 PRO A N 1
ATOM 1549 C CA . PRO A 1 196 ? -15.561 2.424 18.928 1.00 90.75 196 PRO A CA 1
ATOM 1550 C C . PRO A 1 196 ? -15.636 3.872 19.430 1.00 90.75 196 PRO A C 1
ATOM 1552 O O . PRO A 1 196 ? -16.552 4.597 19.048 1.00 90.75 196 PRO A O 1
ATOM 1555 N N . SER A 1 197 ? -14.737 4.279 20.330 1.00 92.75 197 SER A N 1
ATOM 1556 C CA . SER A 1 197 ? -14.675 5.640 20.869 1.00 92.75 197 SER A CA 1
ATOM 1557 C C . SER A 1 197 ? -13.829 6.602 20.030 1.00 92.75 197 SER A C 1
ATOM 1559 O O . SER A 1 197 ? -13.883 7.810 20.267 1.00 92.75 197 SER A O 1
ATOM 1561 N N . SER A 1 198 ? -13.079 6.098 19.044 1.00 94.75 198 SER A N 1
ATOM 1562 C CA . SER A 1 198 ? -12.235 6.928 18.184 1.00 94.75 198 SER A CA 1
ATOM 1563 C C . SER A 1 198 ? -13.061 7.846 17.288 1.00 94.75 198 SER A C 1
ATOM 1565 O O . SER A 1 198 ? -13.995 7.419 16.607 1.00 94.75 198 SER A O 1
ATOM 1567 N N . SER A 1 199 ? -12.673 9.119 17.238 1.00 94.50 199 SER A N 1
ATOM 1568 C CA . SER A 1 199 ? -13.252 10.088 16.309 1.00 94.50 199 SER A CA 1
ATOM 1569 C C . SER A 1 199 ? -12.577 10.037 14.934 1.00 94.50 199 SER A C 1
ATOM 1571 O O . SER A 1 199 ? -11.462 9.534 14.784 1.00 94.50 199 SER A O 1
ATOM 1573 N N . PHE A 1 200 ? -13.219 10.625 13.921 1.00 94.00 200 PHE A N 1
ATOM 1574 C CA . PHE A 1 200 ? -12.607 10.803 12.600 1.00 94.00 200 PHE A CA 1
ATOM 1575 C C . PHE A 1 200 ? -11.259 11.543 12.676 1.00 94.00 200 PHE A C 1
ATOM 1577 O O . PHE A 1 200 ? -10.291 11.131 12.039 1.00 94.00 200 PHE A O 1
ATOM 1584 N N . GLU A 1 201 ? -11.176 12.592 13.501 1.00 95.25 201 GLU A N 1
ATOM 1585 C CA . GLU A 1 201 ? -9.955 13.385 13.694 1.00 95.25 201 GLU A CA 1
ATOM 1586 C C . GLU A 1 201 ? -8.828 12.572 14.345 1.00 95.25 201 GLU A C 1
ATOM 1588 O O . GLU A 1 201 ? -7.666 12.689 13.948 1.00 95.25 201 GLU A O 1
ATOM 1593 N N . ASP A 1 202 ? -9.159 11.699 15.303 1.00 94.75 202 ASP A N 1
ATOM 1594 C CA . ASP A 1 202 ? -8.176 10.793 15.906 1.00 94.75 202 ASP A CA 1
ATOM 1595 C C . ASP A 1 202 ? -7.611 9.833 14.858 1.00 94.75 202 ASP A C 1
ATOM 1597 O O . ASP A 1 202 ? -6.391 9.696 14.728 1.00 94.75 202 ASP A O 1
ATOM 1601 N N . LEU A 1 203 ? -8.483 9.210 14.059 1.00 97.00 203 LEU A N 1
ATOM 1602 C CA . LEU A 1 203 ? -8.061 8.297 12.996 1.00 97.00 203 LEU A CA 1
ATOM 1603 C C . LEU A 1 203 ? -7.192 9.004 11.956 1.00 97.00 203 LEU A C 1
ATOM 1605 O O . LEU A 1 203 ? -6.151 8.473 11.565 1.00 97.00 203 LEU A O 1
ATOM 1609 N N . LEU A 1 204 ? -7.574 10.215 11.548 1.00 97.31 204 LEU A N 1
ATOM 1610 C CA . LEU A 1 204 ? -6.813 11.019 10.599 1.00 97.31 204 LEU A CA 1
ATOM 1611 C C . LEU A 1 204 ? -5.420 11.363 11.147 1.00 97.31 204 LEU A C 1
ATOM 1613 O O . LEU A 1 204 ? -4.421 11.217 10.438 1.00 97.31 204 LEU A O 1
ATOM 1617 N N . LYS A 1 205 ? -5.325 11.751 12.423 1.00 97.88 205 LYS A N 1
ATOM 1618 C CA . LYS A 1 205 ? -4.054 12.021 13.110 1.00 97.88 205 LYS A CA 1
ATOM 1619 C C . LYS A 1 205 ? -3.124 10.806 13.095 1.00 97.88 205 LYS A C 1
ATOM 1621 O O . LYS A 1 205 ? -1.948 10.949 12.749 1.00 97.88 205 LYS A O 1
ATOM 1626 N N . TYR A 1 206 ? -3.612 9.623 13.472 1.00 98.44 206 TYR A N 1
ATOM 1627 C CA . TYR A 1 206 ? -2.771 8.420 13.515 1.00 98.44 206 TYR A CA 1
ATOM 1628 C C . TYR A 1 206 ? -2.395 7.919 12.120 1.00 98.44 206 TYR A C 1
ATOM 1630 O O . TYR A 1 206 ? -1.243 7.530 11.911 1.00 98.44 206 TYR A O 1
ATOM 1638 N N . LEU A 1 207 ? -3.316 8.010 11.154 1.00 98.44 207 LEU A N 1
ATOM 1639 C CA . LEU A 1 207 ? -3.037 7.711 9.751 1.00 98.44 207 LEU A CA 1
ATOM 1640 C C . LEU A 1 207 ? -1.878 8.570 9.236 1.00 98.44 207 LEU A C 1
ATOM 1642 O O . LEU A 1 207 ? -0.906 8.039 8.699 1.00 98.44 207 LEU A O 1
ATOM 1646 N N . TRP A 1 208 ? -1.944 9.890 9.432 1.00 98.06 208 TRP A N 1
ATOM 1647 C CA . TRP A 1 208 ? -0.897 10.804 8.973 1.00 98.06 208 TRP A CA 1
ATOM 1648 C C . TRP A 1 208 ? 0.434 10.586 9.685 1.00 98.06 208 TRP A C 1
ATOM 1650 O O . TRP A 1 208 ? 1.480 10.623 9.036 1.00 98.06 208 TRP A O 1
ATOM 1660 N N . ALA A 1 209 ? 0.423 10.304 10.990 1.00 98.50 209 ALA A N 1
ATOM 1661 C CA . ALA A 1 209 ? 1.644 9.983 11.725 1.00 98.50 209 ALA A CA 1
ATOM 1662 C C . ALA A 1 209 ? 2.356 8.748 11.141 1.00 98.50 209 ALA A C 1
ATOM 1664 O O . ALA A 1 209 ? 3.581 8.757 10.977 1.00 98.50 209 ALA A O 1
ATOM 1665 N N . ALA A 1 210 ? 1.599 7.703 10.796 1.00 98.56 210 ALA A N 1
ATOM 1666 C CA . ALA A 1 210 ? 2.135 6.502 10.165 1.00 98.56 210 ALA A CA 1
ATOM 1667 C C . ALA A 1 210 ? 2.600 6.769 8.723 1.00 98.56 210 ALA A C 1
ATOM 1669 O O . ALA A 1 210 ? 3.728 6.422 8.369 1.00 98.56 210 ALA A O 1
ATOM 1670 N N . HIS A 1 211 ? 1.786 7.472 7.929 1.00 98.19 211 HIS A N 1
ATOM 1671 C CA . HIS A 1 211 ? 2.083 7.840 6.543 1.00 98.19 211 HIS A CA 1
ATOM 1672 C C . HIS A 1 211 ? 3.383 8.646 6.419 1.00 98.19 211 HIS A C 1
ATOM 1674 O O . HIS A 1 211 ? 4.274 8.286 5.649 1.00 98.19 211 HIS A O 1
ATOM 1680 N N . VAL A 1 212 ? 3.526 9.719 7.205 1.00 97.50 212 VAL A N 1
ATOM 1681 C CA . VAL A 1 212 ? 4.734 10.560 7.203 1.00 97.50 212 VAL A CA 1
ATOM 1682 C C . VAL A 1 212 ? 5.951 9.748 7.632 1.00 97.50 212 VAL A C 1
ATOM 1684 O O . VAL A 1 212 ? 7.013 9.876 7.030 1.00 97.50 212 VAL A O 1
ATOM 1687 N N . SER A 1 213 ? 5.802 8.862 8.621 1.00 98.06 213 SER A N 1
ATOM 1688 C CA . SER A 1 213 ? 6.899 7.992 9.045 1.00 98.06 213 SER A CA 1
ATOM 1689 C C . SER A 1 213 ? 7.339 7.021 7.946 1.00 98.06 213 SER A C 1
ATOM 1691 O O . SER A 1 213 ? 8.536 6.786 7.816 1.00 98.06 213 SER A O 1
ATOM 1693 N N . SER A 1 214 ? 6.410 6.477 7.152 1.00 97.69 214 SER A N 1
ATOM 1694 C CA . SER A 1 214 ? 6.739 5.628 5.999 1.00 97.69 214 SER A CA 1
ATOM 1695 C C . SER A 1 214 ? 7.546 6.388 4.946 1.00 97.69 214 SER A C 1
ATOM 1697 O O . SER A 1 214 ? 8.525 5.856 4.425 1.00 97.69 214 SER A O 1
ATOM 1699 N N . LEU A 1 215 ? 7.172 7.639 4.663 1.00 95.00 215 LEU A N 1
ATOM 1700 C CA . LEU A 1 215 ? 7.882 8.480 3.700 1.00 95.00 215 LEU A CA 1
ATOM 1701 C C . LEU A 1 215 ? 9.252 8.939 4.204 1.00 95.00 215 LEU A C 1
ATOM 1703 O O . LEU A 1 215 ? 10.191 8.968 3.416 1.00 95.00 215 LEU A O 1
ATOM 1707 N N . ASP A 1 216 ? 9.391 9.262 5.491 1.00 94.00 216 ASP A N 1
ATOM 1708 C CA . ASP A 1 216 ? 10.673 9.666 6.081 1.00 94.00 216 ASP A CA 1
ATOM 1709 C C . ASP A 1 216 ? 11.726 8.556 5.920 1.00 94.00 216 ASP A C 1
ATOM 1711 O O . ASP A 1 216 ? 12.803 8.810 5.381 1.00 94.00 216 ASP A O 1
ATOM 1715 N N . TYR A 1 217 ? 11.392 7.302 6.248 1.00 90.88 217 TYR A N 1
ATOM 1716 C CA . TYR A 1 217 ? 12.310 6.178 6.019 1.00 90.88 217 TYR A CA 1
ATOM 1717 C C . TYR A 1 217 ? 12.597 5.940 4.540 1.00 90.88 217 TYR A C 1
ATOM 1719 O O . TYR A 1 217 ? 13.763 5.804 4.169 1.00 90.88 217 TYR A O 1
ATOM 1727 N N . ALA A 1 218 ? 11.565 5.912 3.694 1.00 92.25 218 ALA A N 1
ATOM 1728 C CA . ALA A 1 218 ? 11.756 5.694 2.264 1.00 92.25 218 ALA A CA 1
ATOM 1729 C C . ALA A 1 218 ? 12.664 6.777 1.656 1.00 92.25 218 ALA A C 1
ATOM 1731 O O . ALA A 1 218 ? 13.599 6.461 0.924 1.00 92.25 218 ALA A O 1
ATOM 1732 N N . SER A 1 219 ? 12.471 8.043 2.036 1.00 90.12 219 SER A N 1
ATOM 1733 C CA . SER A 1 219 ? 13.268 9.155 1.512 1.00 90.12 219 SER A CA 1
ATOM 1734 C C . SER A 1 219 ? 14.761 9.014 1.821 1.00 90.12 219 SER A C 1
ATOM 1736 O O . SER A 1 219 ? 15.584 9.315 0.963 1.00 90.12 219 SER A O 1
ATOM 1738 N N . ARG A 1 220 ? 15.114 8.473 2.996 1.00 89.38 220 ARG A N 1
ATOM 1739 C CA . ARG A 1 220 ? 16.507 8.198 3.385 1.00 89.38 220 ARG A CA 1
ATOM 1740 C C . ARG A 1 220 ? 17.122 7.031 2.615 1.00 89.38 220 ARG A C 1
ATOM 1742 O O . ARG A 1 220 ? 18.320 7.033 2.370 1.00 89.38 220 ARG A O 1
ATOM 1749 N N . ILE A 1 221 ? 16.327 6.023 2.255 1.00 88.69 221 ILE A N 1
ATOM 1750 C CA . ILE A 1 221 ? 16.812 4.843 1.517 1.00 88.69 221 ILE A CA 1
ATOM 1751 C C . ILE A 1 221 ? 17.026 5.169 0.031 1.00 88.69 221 ILE A C 1
ATOM 1753 O O . ILE A 1 221 ? 17.935 4.622 -0.594 1.00 88.69 221 ILE A O 1
ATOM 1757 N N . PHE A 1 222 ? 16.195 6.049 -0.536 1.00 89.56 222 PHE A N 1
ATOM 1758 C CA . PHE A 1 222 ? 16.142 6.333 -1.975 1.00 89.56 222 PHE A CA 1
ATOM 1759 C C . PHE A 1 222 ? 16.571 7.764 -2.337 1.00 89.56 222 PHE A C 1
ATOM 1761 O O . PHE A 1 222 ? 16.139 8.297 -3.361 1.00 89.56 222 PHE A O 1
ATOM 1768 N N . GLU A 1 223 ? 17.435 8.382 -1.528 1.00 85.06 223 GLU A N 1
ATOM 1769 C CA . GLU A 1 223 ? 17.997 9.714 -1.801 1.00 85.06 223 GLU A CA 1
ATOM 1770 C C . GLU A 1 223 ? 18.757 9.746 -3.142 1.00 85.06 223 GLU A C 1
ATOM 1772 O O . GLU A 1 223 ? 18.530 10.631 -3.966 1.00 85.06 223 GLU A O 1
ATOM 1777 N N . ASP A 1 224 ? 19.563 8.721 -3.433 1.00 79.25 224 ASP A N 1
ATOM 1778 C CA . ASP A 1 224 ? 20.297 8.618 -4.703 1.00 79.25 224 ASP A CA 1
ATOM 1779 C C . ASP A 1 224 ? 19.353 8.493 -5.914 1.00 79.25 224 ASP A C 1
ATOM 1781 O O . ASP A 1 224 ? 19.531 9.166 -6.935 1.00 79.25 224 ASP A O 1
ATOM 1785 N N . SER A 1 225 ? 18.301 7.673 -5.792 1.00 77.94 225 SER A N 1
ATOM 1786 C CA . SER A 1 225 ? 17.273 7.526 -6.832 1.00 77.94 225 SER A CA 1
ATOM 1787 C C . SER A 1 225 ? 16.520 8.841 -7.069 1.00 77.94 225 SER A C 1
ATOM 1789 O O . SER A 1 225 ? 16.143 9.141 -8.204 1.00 77.94 225 SER A O 1
ATOM 1791 N N . PHE A 1 226 ? 16.325 9.658 -6.027 1.00 80.50 226 PHE A N 1
ATOM 1792 C CA . PHE A 1 226 ? 15.715 10.985 -6.146 1.00 80.50 226 PHE A CA 1
ATOM 1793 C C . PHE A 1 226 ? 16.592 11.948 -6.951 1.00 80.50 226 PHE A C 1
ATOM 1795 O O . PHE A 1 226 ? 16.092 12.653 -7.831 1.00 80.50 226 PHE A O 1
ATOM 1802 N N . ILE A 1 227 ? 17.903 11.948 -6.696 1.00 75.31 227 ILE A N 1
ATOM 1803 C CA . ILE A 1 227 ? 18.865 12.767 -7.444 1.00 75.31 227 ILE A CA 1
ATOM 1804 C C . ILE A 1 227 ? 18.848 12.376 -8.926 1.00 75.31 227 ILE A C 1
ATOM 1806 O O . ILE A 1 227 ? 18.756 13.246 -9.797 1.00 75.31 227 ILE A O 1
ATOM 1810 N N . LEU A 1 228 ? 18.865 11.074 -9.229 1.00 71.50 228 LEU A N 1
ATOM 1811 C CA . LEU A 1 228 ? 18.768 10.575 -10.604 1.00 71.50 228 LEU A CA 1
ATOM 1812 C C . LEU A 1 228 ? 17.451 10.994 -11.275 1.00 71.50 228 LEU A C 1
ATOM 1814 O O . LEU A 1 228 ? 17.454 11.423 -12.432 1.00 71.50 228 LEU A O 1
ATOM 1818 N N . PHE A 1 229 ? 16.332 10.910 -10.552 1.00 75.06 229 PHE A N 1
ATOM 1819 C CA . PHE A 1 229 ? 15.019 11.343 -11.027 1.00 75.06 229 PHE A CA 1
ATOM 1820 C C . PHE A 1 229 ? 14.994 12.836 -11.382 1.00 75.06 229 PHE A C 1
ATOM 1822 O O . PHE A 1 229 ? 14.589 13.182 -12.494 1.00 75.06 229 PHE A O 1
ATOM 1829 N N . ILE A 1 230 ? 15.474 13.713 -10.491 1.00 74.94 230 ILE A N 1
ATOM 1830 C CA . ILE A 1 230 ? 15.564 15.160 -10.759 1.00 74.94 230 ILE A CA 1
ATOM 1831 C C . ILE A 1 230 ? 16.428 15.415 -11.993 1.00 74.94 230 ILE A C 1
ATOM 1833 O O . ILE A 1 230 ? 15.984 16.081 -12.926 1.00 74.94 230 ILE A O 1
ATOM 1837 N N . THR A 1 231 ? 17.621 14.822 -12.035 1.00 69.25 231 THR A N 1
ATOM 1838 C CA . THR A 1 231 ? 18.571 14.994 -13.144 1.00 69.25 231 THR A CA 1
ATOM 1839 C C . THR A 1 231 ? 17.955 14.550 -14.473 1.00 69.25 231 THR A C 1
ATOM 1841 O O . THR A 1 231 ? 18.151 15.177 -15.512 1.00 69.25 231 THR A O 1
ATOM 1844 N N . THR A 1 232 ? 17.160 13.480 -14.457 1.00 66.88 232 THR A N 1
ATOM 1845 C CA . THR A 1 232 ? 16.426 13.000 -15.634 1.00 66.88 232 THR A CA 1
ATOM 1846 C C . THR A 1 232 ? 15.349 14.004 -16.055 1.00 66.88 232 THR A C 1
ATOM 1848 O O . THR A 1 232 ? 15.273 14.358 -17.230 1.00 66.88 232 THR A O 1
ATOM 1851 N N . ILE A 1 233 ? 14.543 14.527 -15.127 1.00 67.56 233 ILE A N 1
ATOM 1852 C CA . ILE A 1 233 ? 13.521 15.544 -15.438 1.00 67.56 233 ILE A CA 1
ATOM 1853 C C . ILE A 1 233 ? 14.142 16.810 -16.034 1.00 67.56 233 ILE A C 1
ATOM 1855 O O . ILE A 1 233 ? 13.650 17.306 -17.052 1.00 67.56 233 ILE A O 1
ATOM 1859 N N . GLU A 1 234 ? 15.217 17.309 -15.422 1.00 56.34 234 GLU A N 1
ATOM 1860 C CA . GLU A 1 234 ? 15.917 18.521 -15.854 1.00 56.34 234 GLU A CA 1
ATOM 1861 C C . GLU A 1 234 ? 16.503 18.360 -17.262 1.00 56.34 234 GLU A C 1
ATOM 1863 O O . GLU A 1 234 ? 16.306 19.231 -18.112 1.00 56.34 234 GLU A O 1
ATOM 1868 N N . ASN A 1 235 ? 17.134 17.217 -17.552 1.00 55.72 235 ASN A N 1
ATOM 1869 C CA . ASN A 1 235 ? 17.723 16.938 -18.866 1.00 55.72 235 ASN A CA 1
ATOM 1870 C C . ASN A 1 235 ? 16.685 16.753 -19.986 1.00 55.72 235 ASN A C 1
ATOM 1872 O O . ASN A 1 235 ? 16.995 17.000 -21.150 1.00 55.72 235 ASN A O 1
ATOM 1876 N N . TYR A 1 236 ? 15.457 16.330 -19.668 1.00 54.34 236 TYR A N 1
ATOM 1877 C CA . TYR A 1 236 ? 14.405 16.103 -20.667 1.00 54.34 236 TYR A CA 1
ATOM 1878 C C . TYR A 1 236 ? 13.417 17.276 -20.827 1.00 54.34 236 TYR A C 1
ATOM 1880 O O . TYR A 1 236 ? 12.407 17.110 -21.513 1.00 54.34 236 TYR A O 1
ATOM 1888 N N . HIS A 1 237 ? 13.685 18.455 -20.241 1.00 50.06 237 HIS A N 1
ATOM 1889 C CA . HIS A 1 237 ? 12.800 19.637 -20.280 1.00 50.06 237 HIS A CA 1
ATOM 1890 C C . HIS A 1 237 ? 11.340 19.336 -19.884 1.00 50.06 237 HIS A C 1
ATOM 1892 O O . HIS A 1 237 ? 10.405 19.987 -20.354 1.00 50.06 237 HIS A O 1
ATOM 1898 N N . LEU A 1 238 ? 11.113 18.362 -19.000 1.00 51.53 238 LEU A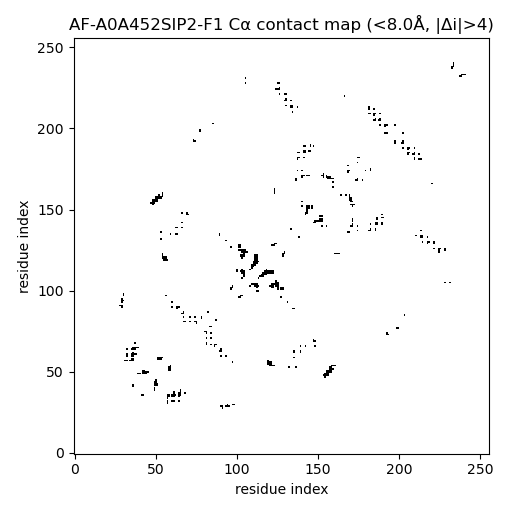 N 1
ATOM 1899 C CA . LEU A 1 238 ? 9.769 17.945 -18.588 1.00 51.53 238 LEU A CA 1
ATOM 1900 C C . LEU A 1 238 ? 9.202 18.827 -17.456 1.00 51.53 238 LEU A C 1
ATOM 1902 O O . LEU A 1 238 ? 8.574 18.294 -16.550 1.00 51.53 238 LEU A O 1
ATOM 1906 N N . VAL A 1 239 ? 9.365 20.159 -17.569 1.00 42.62 239 VAL A N 1
ATOM 1907 C CA . VAL A 1 239 ? 9.015 21.272 -16.637 1.00 42.62 239 VAL A CA 1
ATOM 1908 C C . VAL A 1 239 ? 10.259 21.899 -15.967 1.00 42.62 239 VAL A C 1
ATOM 1910 O O . VAL A 1 239 ? 11.069 21.174 -15.395 1.00 42.62 239 VAL A O 1
ATOM 1913 N N . PRO A 1 240 ? 10.437 23.241 -15.995 1.00 34.06 240 PRO A N 1
ATOM 1914 C CA . PRO A 1 240 ? 11.536 23.898 -15.290 1.00 34.06 240 PRO A CA 1
ATOM 1915 C C . PRO A 1 240 ? 11.304 23.866 -13.773 1.00 34.06 240 PRO A C 1
ATOM 1917 O O . PRO A 1 240 ? 10.336 24.437 -13.269 1.00 34.06 240 PRO A O 1
ATOM 1920 N N . LEU A 1 241 ? 12.214 23.232 -13.032 1.00 44.28 241 LEU A N 1
ATOM 1921 C CA . LEU A 1 241 ? 12.233 23.261 -11.570 1.00 44.28 241 LEU A CA 1
ATOM 1922 C C . LEU A 1 241 ? 13.000 24.491 -11.077 1.00 44.28 241 LEU A C 1
ATOM 1924 O O . LEU A 1 241 ? 14.173 24.428 -10.732 1.00 44.28 241 LEU A O 1
ATOM 1928 N N . THR A 1 242 ? 12.330 25.639 -10.998 1.00 36.53 242 THR A N 1
ATOM 1929 C CA . THR A 1 242 ? 12.851 26.798 -10.257 1.00 36.53 242 THR A CA 1
ATOM 1930 C C . THR A 1 242 ? 12.474 26.706 -8.778 1.00 36.53 242 THR A C 1
ATOM 1932 O O . THR A 1 242 ? 11.768 27.571 -8.264 1.00 36.53 242 THR A O 1
ATOM 1935 N N . SER A 1 243 ? 12.900 25.664 -8.062 1.00 37.56 243 SER A N 1
ATOM 1936 C CA . SER A 1 243 ? 12.909 25.711 -6.593 1.00 37.56 243 SER A CA 1
ATOM 1937 C C . SER A 1 243 ? 13.772 24.615 -5.980 1.00 37.56 243 SER A C 1
ATOM 1939 O O . SER A 1 243 ? 13.600 23.436 -6.262 1.00 37.56 243 SER A O 1
ATOM 1941 N N . THR A 1 244 ? 14.662 25.056 -5.097 1.00 33.16 244 THR A N 1
ATOM 1942 C CA . THR A 1 244 ? 15.611 24.300 -4.277 1.00 33.16 244 THR A CA 1
ATOM 1943 C C . THR A 1 244 ? 15.023 23.073 -3.549 1.00 33.16 244 THR A C 1
ATOM 1945 O O . THR A 1 244 ? 13.846 23.076 -3.178 1.00 33.16 244 THR A O 1
ATOM 1948 N N . PRO A 1 245 ? 15.855 22.049 -3.251 1.00 37.84 245 PRO A N 1
ATOM 1949 C CA . PRO A 1 245 ? 15.430 20.730 -2.750 1.00 37.84 245 PRO A CA 1
ATOM 1950 C C . PRO A 1 245 ? 14.675 20.735 -1.408 1.00 37.84 245 PRO A C 1
ATOM 1952 O O . PRO A 1 245 ? 13.957 19.790 -1.104 1.00 37.84 245 PRO A O 1
ATOM 1955 N N . GLN A 1 246 ? 14.730 21.821 -0.631 1.00 33.59 246 GLN A N 1
ATOM 1956 C CA . GLN A 1 246 ? 13.941 21.967 0.601 1.00 33.59 246 GLN A CA 1
ATOM 1957 C C . GLN A 1 246 ? 12.441 22.240 0.369 1.00 33.59 246 GLN A C 1
ATOM 1959 O O . GLN A 1 246 ? 11.665 22.198 1.320 1.00 33.59 246 GLN A O 1
ATOM 1964 N N . LYS A 1 247 ? 12.005 22.506 -0.871 1.00 31.67 247 LYS A N 1
ATOM 1965 C CA . LYS A 1 247 ? 10.611 22.866 -1.200 1.00 31.67 247 LYS A CA 1
ATOM 1966 C C . LYS A 1 247 ? 9.801 21.777 -1.912 1.00 31.67 247 LYS A C 1
ATOM 1968 O O . LYS A 1 247 ? 8.679 22.058 -2.318 1.00 31.67 247 LYS A O 1
ATOM 1973 N N . PHE A 1 248 ? 10.303 20.545 -2.025 1.00 34.88 248 PHE A N 1
ATOM 1974 C CA . PHE A 1 248 ? 9.517 19.419 -2.562 1.00 34.88 248 PHE A CA 1
ATOM 1975 C C . PHE A 1 248 ? 8.658 18.696 -1.513 1.00 34.88 248 PHE A C 1
ATOM 1977 O O . PHE A 1 248 ? 7.617 18.141 -1.853 1.00 34.88 248 PHE A O 1
ATOM 1984 N N . PHE A 1 249 ? 9.022 18.780 -0.230 1.00 32.25 249 PHE A N 1
ATOM 1985 C CA . PHE A 1 249 ? 8.232 18.210 0.867 1.00 32.25 249 PHE A CA 1
ATOM 1986 C C . PHE A 1 249 ? 6.823 18.813 1.092 1.00 32.25 249 PHE A C 1
ATOM 1988 O O . PHE A 1 249 ? 5.929 18.052 1.456 1.00 32.25 249 PHE A O 1
ATOM 1995 N N . PRO A 1 250 ? 6.540 20.113 0.858 1.00 25.44 250 PRO A N 1
ATOM 1996 C CA . PRO A 1 250 ? 5.207 20.669 1.079 1.00 25.44 250 PRO A CA 1
ATOM 1997 C C . PRO A 1 250 ? 4.217 20.408 -0.071 1.00 25.44 250 PRO A C 1
ATOM 1999 O O . PRO A 1 250 ? 3.057 20.766 0.054 1.00 25.44 250 PRO A O 1
ATOM 2002 N N . LEU A 1 251 ? 4.609 19.769 -1.182 1.00 30.52 251 LEU A N 1
ATOM 2003 C CA . LEU A 1 251 ? 3.664 19.428 -2.264 1.00 30.52 251 LEU A CA 1
ATOM 2004 C C . LEU A 1 251 ? 2.888 18.119 -2.020 1.00 30.52 251 LEU A C 1
ATOM 2006 O O . LEU A 1 251 ? 2.036 17.757 -2.826 1.00 30.52 251 LEU A O 1
ATOM 2010 N N . LEU A 1 252 ? 3.148 17.433 -0.900 1.00 35.94 252 LEU A N 1
ATOM 2011 C CA . LEU A 1 252 ? 2.359 16.293 -0.414 1.00 35.94 252 LEU A CA 1
ATOM 2012 C C . LEU A 1 252 ? 1.276 16.690 0.605 1.00 35.94 252 LEU A C 1
ATOM 2014 O O . LEU A 1 252 ? 0.518 15.831 1.049 1.00 35.94 252 LEU A O 1
ATOM 2018 N N . THR A 1 253 ? 1.144 17.975 0.950 1.00 29.81 253 THR A N 1
ATOM 2019 C CA . THR A 1 253 ? -0.033 18.458 1.678 1.00 29.81 253 THR A CA 1
ATOM 2020 C C . THR A 1 253 ? -1.140 18.754 0.673 1.00 29.81 253 THR A C 1
ATOM 2022 O O . THR A 1 253 ? -1.206 19.848 0.113 1.00 29.81 253 THR A O 1
ATOM 2025 N N . PHE A 1 254 ? -2.025 17.785 0.438 1.00 31.69 254 PHE A N 1
ATOM 2026 C CA . PHE A 1 254 ? -3.383 18.128 0.028 1.00 31.69 254 PHE A CA 1
ATOM 2027 C C . PHE A 1 254 ? -3.998 18.896 1.201 1.00 31.69 254 PHE A C 1
ATOM 2029 O O . PHE A 1 254 ? -4.234 18.326 2.264 1.00 31.69 254 PHE A O 1
ATOM 2036 N N . SER A 1 255 ? -4.130 20.214 1.051 1.00 25.81 255 SER A N 1
ATOM 2037 C CA . SER A 1 255 ? -4.861 21.040 2.008 1.00 25.81 255 SER A CA 1
ATOM 2038 C C . SER A 1 255 ? -6.308 20.555 2.079 1.00 25.81 255 SER A C 1
ATOM 2040 O O . SER A 1 255 ? -6.922 20.314 1.038 1.00 25.81 255 SER A O 1
ATOM 2042 N N . ALA A 1 256 ? -6.767 20.374 3.318 1.00 32.97 256 ALA A N 1
ATOM 2043 C CA . ALA A 1 256 ? -8.139 20.064 3.701 1.00 32.97 256 ALA A CA 1
ATOM 2044 C C . ALA A 1 256 ? -9.156 21.067 3.136 1.00 32.97 256 ALA A C 1
ATOM 2046 O O . ALA A 1 256 ? -8.779 22.251 2.954 1.00 32.97 256 ALA A O 1
#

Secondary structure (DSSP, 8-state):
------------------------PPPSSPTTTTTS-SSGGGSEEETTEEEE-TTBHHHHHHHHHHHHHHHHHHHTTTSSSGGG-GGGHHHHHHHHHHHTTTTS-TTTSSSBTSTTSBTTBPPTT-HHHHHHHHHHHHHHHHHHHTTTTSS-TTSEEEPPPSS-GGGS--SHHHHHHH-HHHHHHHHHHHHHHH-TT--HHHHHHHHHHHHHHHHHHHHHHSHHHHHHHHHHHHHTTSS---S-GGGSGGGG----